Protein AF-A0A7S0ZQE6-F1 (afdb_monomer_lite)

Sequence (239 aa):
TGSILEKMPDQFSNTYADELFSSPALCRRLLQFQRQVEKGTEVAVGSSVQFHGLKNTQELNGLRGTPLCFEASSGRWVVAVDGETREVRVKPENVSVVVEPVKGRWECADPANALRVIGRARKPDPGEEGCGTVVEVAWRSSKTPENWITNFKPSLVCNQIGRKEGKVHEGFQTAYSSMRTLVHRNLQESLDDMGHCEPVRAVVIGYSLGGALATLCSHDLAETYRYDTRCVTWGGPRV

Structure (mmCIF, N/CA/C/O backbone):
data_AF-A0A7S0ZQE6-F1
#
_entry.id   AF-A0A7S0ZQE6-F1
#
loop_
_atom_site.group_PDB
_atom_site.id
_atom_site.type_symbol
_atom_site.label_atom_id
_atom_site.label_alt_id
_atom_site.label_comp_id
_atom_site.label_asym_id
_atom_site.label_entity_id
_atom_site.label_seq_id
_atom_site.pdbx_PDB_ins_code
_atom_site.Cartn_x
_atom_site.Cartn_y
_atom_site.Cartn_z
_atom_site.occupancy
_atom_site.B_iso_or_equiv
_atom_site.auth_seq_id
_atom_site.auth_comp_id
_atom_site.auth_asym_id
_atom_site.auth_atom_id
_atom_site.pdbx_PDB_model_num
ATOM 1 N N . THR A 1 1 ? -12.927 16.654 -8.673 1.00 33.06 1 THR A N 1
ATOM 2 C CA . THR A 1 1 ? -12.405 15.650 -9.624 1.00 33.06 1 THR A CA 1
ATOM 3 C C . THR A 1 1 ? -11.915 14.468 -8.818 1.00 33.06 1 THR A C 1
ATOM 5 O O . THR A 1 1 ? -10.803 14.486 -8.320 1.00 33.06 1 THR A O 1
ATOM 8 N N . GLY A 1 2 ? -12.809 13.511 -8.567 1.00 37.34 2 GLY A N 1
ATOM 9 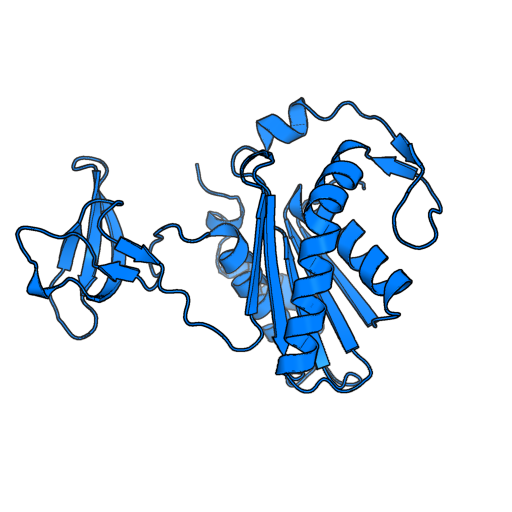C CA . GLY A 1 2 ? -12.507 12.350 -7.732 1.00 37.34 2 GLY A CA 1
ATOM 10 C C . GLY A 1 2 ? -11.679 11.289 -8.449 1.00 37.34 2 GLY A C 1
ATOM 11 O O . GLY A 1 2 ? -11.762 11.183 -9.678 1.00 37.34 2 GLY A O 1
ATOM 12 N N . SER A 1 3 ? -10.907 10.517 -7.680 1.00 42.66 3 SER A N 1
ATOM 13 C CA . SER A 1 3 ? -10.187 9.319 -8.143 1.00 42.66 3 SER A CA 1
ATOM 14 C C . SER A 1 3 ? -11.157 8.379 -8.870 1.00 42.66 3 SER A C 1
ATOM 16 O O . SER A 1 3 ? -12.341 8.339 -8.530 1.00 42.66 3 SER A O 1
ATOM 18 N N . ILE A 1 4 ? -10.707 7.601 -9.866 1.00 42.03 4 ILE A N 1
ATOM 19 C CA . ILE A 1 4 ? -11.602 6.642 -10.546 1.00 42.03 4 ILE A CA 1
ATOM 20 C C . ILE A 1 4 ? -12.266 5.704 -9.525 1.00 42.03 4 ILE A C 1
ATOM 22 O O . ILE A 1 4 ? -13.401 5.294 -9.724 1.00 42.03 4 ILE A O 1
ATOM 26 N N . LEU A 1 5 ? -11.579 5.425 -8.410 1.00 40.75 5 LEU A N 1
ATOM 27 C CA . LEU A 1 5 ? -12.048 4.593 -7.305 1.00 40.75 5 LEU A CA 1
ATOM 28 C C . LEU A 1 5 ? -13.211 5.226 -6.522 1.00 40.75 5 LEU A C 1
ATOM 30 O O . LEU A 1 5 ? -14.015 4.494 -5.952 1.00 40.75 5 LEU A O 1
ATOM 34 N N . GLU A 1 6 ? -13.333 6.559 -6.517 1.00 42.72 6 GLU A N 1
ATOM 35 C CA . GLU A 1 6 ? -14.501 7.278 -5.975 1.00 42.72 6 GLU A CA 1
ATOM 36 C C . GLU A 1 6 ? -15.695 7.250 -6.937 1.00 42.72 6 GLU A C 1
ATOM 38 O O . GLU A 1 6 ? -16.835 7.415 -6.514 1.00 42.72 6 GLU A O 1
ATOM 43 N N . LYS A 1 7 ? -15.435 7.042 -8.233 1.00 39.78 7 LYS A N 1
ATOM 44 C CA . LYS A 1 7 ? -16.453 6.922 -9.286 1.00 39.78 7 LYS A CA 1
ATOM 45 C C . LYS A 1 7 ? -16.798 5.472 -9.629 1.00 39.78 7 LYS A C 1
ATOM 47 O O . LYS A 1 7 ? -17.724 5.247 -10.405 1.00 39.78 7 LYS A O 1
ATOM 52 N N . MET A 1 8 ? -16.058 4.498 -9.097 1.00 43.75 8 MET A N 1
ATOM 53 C CA . MET A 1 8 ? -16.327 3.079 -9.303 1.00 43.75 8 MET A CA 1
ATOM 54 C C . MET A 1 8 ? -17.596 2.701 -8.528 1.00 43.75 8 MET A C 1
ATOM 56 O O . MET A 1 8 ? -17.591 2.795 -7.298 1.00 43.75 8 MET A O 1
ATOM 60 N N . PRO A 1 9 ? -18.679 2.284 -9.210 1.00 37.25 9 PRO A N 1
ATOM 61 C CA . PRO A 1 9 ? -19.908 1.894 -8.536 1.00 37.25 9 PRO A CA 1
ATOM 62 C C . PRO A 1 9 ? -19.642 0.693 -7.622 1.00 37.25 9 PRO A C 1
ATOM 64 O O . PRO A 1 9 ? -18.892 -0.212 -7.989 1.00 37.25 9 PRO A O 1
ATOM 67 N N . ASP A 1 10 ? -20.304 0.632 -6.463 1.00 43.59 10 ASP A N 1
ATOM 68 C CA . ASP A 1 10 ? -20.214 -0.515 -5.537 1.00 43.59 10 ASP A CA 1
ATOM 69 C C . ASP A 1 10 ? -20.612 -1.858 -6.207 1.00 43.59 10 ASP A C 1
ATOM 71 O O . ASP A 1 10 ? -20.284 -2.945 -5.724 1.00 43.59 10 ASP A O 1
ATOM 75 N N . GLN A 1 11 ? -21.248 -1.781 -7.382 1.00 37.00 11 GLN A N 1
ATOM 76 C CA . GLN A 1 11 ? -21.594 -2.891 -8.272 1.00 37.00 11 GLN A CA 1
ATOM 77 C C . GLN A 1 11 ? -20.396 -3.570 -8.968 1.00 37.00 11 GLN A C 1
ATOM 79 O O . GLN A 1 11 ? -20.562 -4.680 -9.466 1.00 37.00 11 GLN A O 1
ATOM 84 N N . PHE A 1 12 ? -19.181 -2.996 -8.950 1.00 42.38 12 PHE A N 1
ATOM 85 C CA . PHE A 1 12 ? -17.958 -3.685 -9.420 1.00 42.38 12 PHE A CA 1
ATOM 86 C C . PHE A 1 12 ? -17.612 -4.939 -8.586 1.00 42.38 12 PHE A C 1
ATOM 88 O O . PHE A 1 12 ? -16.743 -5.719 -8.969 1.00 42.38 12 PHE A O 1
ATOM 95 N N . SER A 1 13 ? -18.275 -5.129 -7.439 1.00 47.66 13 SER A N 1
ATOM 96 C CA . SER A 1 13 ? -17.927 -6.133 -6.431 1.00 47.66 13 SER A CA 1
ATOM 97 C C . SER A 1 13 ? -18.474 -7.543 -6.655 1.00 47.66 13 SER A C 1
ATOM 99 O O . SER A 1 13 ? -18.024 -8.438 -5.946 1.00 47.66 13 SER A O 1
ATOM 101 N N . ASN A 1 14 ? -19.407 -7.769 -7.589 1.00 37.84 14 ASN A N 1
ATOM 102 C CA . ASN A 1 14 ? -20.032 -9.092 -7.729 1.00 37.84 14 ASN A CA 1
ATOM 103 C C . ASN A 1 14 ? -19.566 -9.853 -8.978 1.00 37.84 14 ASN A C 1
ATOM 105 O O . ASN A 1 14 ? -19.111 -10.975 -8.841 1.00 37.84 14 ASN A O 1
ATOM 109 N N . THR A 1 15 ? -19.588 -9.263 -10.176 1.00 39.84 15 THR A N 1
ATOM 110 C CA . THR A 1 15 ? -19.379 -10.046 -11.414 1.00 39.84 15 THR A CA 1
ATOM 111 C C . THR A 1 15 ? -17.912 -10.375 -11.725 1.00 39.84 15 THR A C 1
ATOM 113 O O . THR A 1 15 ? -17.627 -11.446 -12.238 1.00 39.84 15 THR A O 1
ATOM 116 N N . TYR A 1 16 ? -16.968 -9.481 -11.404 1.00 38.81 16 TYR A N 1
ATOM 117 C CA . TYR A 1 16 ? -15.524 -9.695 -11.643 1.00 38.81 16 TYR A CA 1
ATOM 118 C C . TYR A 1 16 ? -14.776 -10.230 -10.417 1.00 38.81 16 TYR A C 1
ATOM 120 O O . TYR A 1 16 ? -13.627 -10.663 -10.516 1.00 38.81 16 TYR A O 1
ATOM 128 N N . ALA A 1 17 ? -15.416 -10.181 -9.248 1.00 39.91 17 ALA A N 1
ATOM 129 C CA . ALA A 1 17 ? -14.861 -10.729 -8.022 1.00 39.91 17 ALA A CA 1
ATOM 130 C C . ALA A 1 17 ? -14.798 -12.261 -8.053 1.00 39.91 17 ALA A C 1
ATOM 132 O O . ALA A 1 17 ? -13.939 -12.806 -7.373 1.00 39.91 17 ALA A O 1
ATOM 133 N N . ASP A 1 18 ? -15.646 -12.902 -8.865 1.00 36.91 18 ASP A N 1
ATOM 134 C CA . ASP A 1 18 ? -15.652 -14.348 -9.110 1.00 36.91 18 ASP A CA 1
ATOM 135 C C . ASP A 1 18 ? -14.515 -14.802 -10.054 1.00 36.91 18 ASP A C 1
ATOM 137 O O . ASP A 1 18 ? -14.014 -15.915 -9.913 1.00 36.91 18 ASP A O 1
ATOM 141 N N . GLU A 1 19 ? -14.069 -13.953 -10.995 1.00 40.16 19 GLU A N 1
ATOM 142 C CA . GLU A 1 19 ? -13.016 -14.298 -11.974 1.00 40.16 19 GLU A CA 1
ATOM 143 C C . GLU A 1 19 ? -11.591 -13.947 -11.509 1.00 40.16 19 GLU A C 1
ATOM 145 O O . GLU A 1 19 ? -10.651 -14.688 -11.788 1.00 40.16 19 GLU A O 1
ATOM 150 N N . LEU A 1 20 ? -11.401 -12.819 -10.811 1.00 42.38 20 LEU A N 1
ATOM 151 C CA . LEU A 1 20 ? -10.065 -12.329 -10.417 1.00 42.38 20 LEU A CA 1
ATOM 152 C C . LEU A 1 20 ? -9.583 -12.874 -9.069 1.00 42.38 20 LEU A C 1
ATOM 154 O O . LEU A 1 20 ? -8.383 -12.889 -8.793 1.00 42.38 20 LEU A O 1
ATOM 158 N N . PHE A 1 21 ? -10.511 -13.307 -8.221 1.00 46.91 21 PHE A N 1
ATOM 159 C CA . PHE A 1 21 ? -10.222 -13.844 -6.904 1.00 46.91 21 PHE A CA 1
ATOM 160 C C . PHE A 1 21 ? -11.088 -15.073 -6.686 1.00 46.91 21 PHE A C 1
ATOM 162 O O . PHE A 1 21 ? -12.296 -15.014 -6.840 1.00 46.91 21 PHE A O 1
ATOM 169 N N . SER A 1 22 ? -10.521 -16.169 -6.194 1.00 53.12 22 SER A N 1
ATOM 170 C CA . SER A 1 22 ? -11.309 -17.340 -5.774 1.00 53.12 22 SER A CA 1
ATOM 171 C C . SER A 1 22 ? -12.286 -17.042 -4.612 1.00 53.12 22 SER A C 1
ATOM 173 O O . SER A 1 22 ? -12.922 -17.953 -4.094 1.00 53.12 22 SER A O 1
ATOM 175 N N . SER A 1 23 ? -12.369 -15.785 -4.151 1.00 60.72 23 SER A N 1
ATOM 176 C CA . SER A 1 23 ? -13.195 -15.322 -3.039 1.00 60.72 23 SER A CA 1
ATOM 177 C C . SER A 1 23 ? -13.663 -13.870 -3.247 1.00 60.72 23 SER A C 1
ATOM 179 O O . SER A 1 23 ? -12.866 -12.929 -3.125 1.00 60.72 23 SER A O 1
ATOM 181 N N . PRO A 1 24 ? -14.973 -13.638 -3.439 1.00 62.69 24 PRO A N 1
ATOM 182 C CA . PRO A 1 24 ? -15.554 -12.294 -3.483 1.00 62.69 24 PRO A CA 1
ATOM 183 C C . PRO A 1 24 ? -15.333 -11.473 -2.206 1.00 62.69 24 PRO A C 1
ATOM 185 O O . PRO A 1 24 ? -15.282 -10.240 -2.236 1.00 62.69 24 PRO A O 1
ATOM 188 N N . ALA A 1 25 ? -15.166 -12.145 -1.063 1.00 63.56 25 ALA A N 1
ATOM 189 C CA . ALA A 1 25 ? -14.837 -11.496 0.202 1.00 63.56 25 ALA A CA 1
ATOM 190 C C . ALA A 1 25 ? -13.421 -10.894 0.190 1.00 63.56 25 ALA A C 1
ATOM 192 O O . ALA A 1 25 ? -13.226 -9.794 0.712 1.00 63.56 25 ALA A O 1
ATOM 193 N N . LEU A 1 26 ? -12.458 -11.573 -0.442 1.00 67.06 26 LEU A N 1
ATOM 194 C CA . LEU A 1 26 ? -11.097 -11.065 -0.612 1.00 67.06 26 LEU A CA 1
ATOM 195 C C . LEU A 1 26 ? -11.089 -9.824 -1.513 1.00 67.06 26 LEU A C 1
ATOM 197 O O . LEU A 1 26 ? -10.532 -8.799 -1.129 1.00 67.06 26 LEU A O 1
ATOM 201 N N . CYS A 1 27 ? -11.785 -9.873 -2.652 1.00 66.44 27 CYS A N 1
ATOM 202 C CA . CYS A 1 27 ? -11.895 -8.733 -3.566 1.00 66.44 27 CYS A CA 1
ATOM 203 C C . CYS A 1 27 ? -12.448 -7.482 -2.861 1.00 66.44 27 CYS A C 1
ATOM 205 O O . CYS A 1 27 ? -11.825 -6.417 -2.878 1.00 66.44 27 CYS A O 1
ATOM 207 N N . ARG A 1 28 ? -13.581 -7.616 -2.152 1.00 66.56 28 ARG A N 1
ATOM 208 C CA . ARG A 1 28 ? -14.183 -6.509 -1.387 1.00 66.56 28 ARG A CA 1
ATOM 209 C C . ARG A 1 28 ? -13.227 -5.934 -0.345 1.00 66.56 28 ARG A C 1
ATOM 211 O O . ARG A 1 28 ? -13.142 -4.715 -0.206 1.00 66.56 28 ARG A O 1
ATOM 218 N N . ARG A 1 29 ? -12.486 -6.790 0.359 1.00 75.62 29 ARG A N 1
ATOM 219 C CA . ARG A 1 29 ? -11.505 -6.371 1.366 1.00 75.62 29 ARG A CA 1
ATOM 220 C C . ARG A 1 29 ? -10.350 -5.594 0.749 1.00 75.62 29 ARG A C 1
ATOM 222 O O . ARG A 1 29 ? -9.995 -4.539 1.265 1.00 75.62 29 ARG A O 1
ATOM 229 N N . LEU A 1 30 ? -9.796 -6.073 -0.362 1.00 71.38 30 LEU A N 1
ATOM 230 C CA . LEU A 1 30 ? -8.702 -5.392 -1.054 1.00 71.38 30 LEU A CA 1
ATOM 231 C C . LEU A 1 30 ? -9.150 -4.044 -1.615 1.00 71.38 30 LEU A C 1
ATOM 233 O O . LEU A 1 30 ? -8.432 -3.061 -1.472 1.00 71.38 30 LEU A O 1
ATOM 237 N N . LEU A 1 31 ? -10.369 -3.953 -2.152 1.00 70.88 31 LEU A N 1
ATOM 238 C CA . LEU A 1 31 ? -10.946 -2.673 -2.567 1.00 70.88 31 LEU A CA 1
ATOM 239 C C . LEU A 1 31 ? -11.129 -1.716 -1.381 1.00 70.88 31 LEU A C 1
ATOM 241 O O . LEU A 1 31 ? -10.806 -0.534 -1.493 1.00 70.88 31 LEU A O 1
ATOM 245 N N . GLN A 1 32 ? -11.599 -2.203 -0.228 1.00 69.44 32 GLN A N 1
ATOM 246 C CA . GLN A 1 32 ? -11.684 -1.394 0.992 1.00 69.44 32 GLN A CA 1
ATOM 247 C C . GLN A 1 32 ? -10.300 -0.927 1.462 1.00 69.44 32 GLN A C 1
ATOM 249 O O . GLN A 1 32 ? -10.137 0.245 1.798 1.00 69.44 32 GLN A O 1
ATOM 254 N N . PHE A 1 33 ? -9.295 -1.804 1.438 1.00 71.69 33 PHE A N 1
ATOM 255 C CA . PHE A 1 33 ? -7.920 -1.476 1.812 1.00 71.69 33 PHE A CA 1
ATOM 256 C C . PHE A 1 33 ? -7.292 -0.461 0.840 1.00 71.69 33 PHE A C 1
ATOM 258 O O . PHE A 1 33 ? -6.715 0.536 1.271 1.00 71.69 33 PHE A O 1
ATOM 265 N N . GLN A 1 34 ? -7.524 -0.610 -0.466 1.00 69.75 34 GLN A N 1
ATOM 266 C CA . GLN A 1 34 ? -7.115 0.367 -1.478 1.00 69.75 34 GLN A CA 1
ATOM 267 C C . GLN A 1 34 ? -7.817 1.722 -1.275 1.00 69.75 34 GLN A C 1
ATOM 269 O O . GLN A 1 34 ? -7.193 2.778 -1.363 1.00 69.75 34 GLN A O 1
ATOM 274 N N . ARG A 1 35 ? -9.110 1.741 -0.928 1.00 70.31 35 ARG A N 1
ATOM 275 C CA . ARG A 1 35 ? -9.810 2.999 -0.604 1.00 70.31 35 ARG A CA 1
ATOM 276 C C . ARG A 1 35 ? -9.186 3.700 0.611 1.00 70.31 35 ARG A C 1
ATOM 278 O O . ARG A 1 35 ? -9.130 4.929 0.633 1.00 70.31 35 ARG A O 1
ATOM 285 N N . GLN A 1 36 ? -8.668 2.952 1.589 1.00 69.31 36 GLN A N 1
ATOM 286 C CA . GLN A 1 36 ? -7.952 3.534 2.730 1.00 69.31 36 GLN A CA 1
ATOM 287 C C . GLN A 1 36 ? -6.622 4.184 2.323 1.00 69.31 36 GLN A C 1
ATOM 289 O O . GLN A 1 36 ? -6.248 5.188 2.933 1.00 69.31 36 GLN A O 1
ATOM 294 N N . VAL A 1 37 ? -5.918 3.676 1.297 1.00 71.25 37 VAL A N 1
ATOM 295 C CA . VAL A 1 37 ? -4.694 4.327 0.788 1.00 71.25 37 VAL A CA 1
ATOM 296 C C . VAL A 1 37 ? -5.001 5.598 -0.022 1.00 71.25 37 VAL A C 1
ATOM 298 O O . VAL A 1 37 ? -4.232 6.560 0.014 1.00 71.25 37 VAL A O 1
ATOM 301 N N . GLU A 1 38 ? -6.153 5.667 -0.689 1.00 65.19 38 GLU A N 1
ATOM 302 C CA . GLU A 1 38 ? -6.589 6.849 -1.453 1.00 65.19 38 GLU A CA 1
ATOM 303 C C . GLU A 1 38 ? -7.068 8.000 -0.562 1.00 65.19 38 GLU A C 1
ATOM 305 O O . GLU A 1 38 ? -6.741 9.156 -0.840 1.00 65.19 38 GLU A O 1
ATOM 310 N N . LYS A 1 39 ? -7.799 7.691 0.519 1.00 61.81 39 LYS A N 1
ATOM 311 C CA . LYS A 1 39 ? -8.429 8.697 1.392 1.00 61.81 39 LYS A CA 1
ATOM 312 C C . LYS A 1 39 ? -7.466 9.463 2.308 1.00 61.81 39 LYS A C 1
ATOM 314 O O . LYS A 1 39 ? -7.858 10.482 2.856 1.00 61.81 39 LYS A O 1
ATOM 319 N N . GLY A 1 40 ? -6.200 9.065 2.448 1.00 56.66 40 GLY A N 1
ATOM 320 C CA . GLY A 1 40 ? -5.262 9.837 3.280 1.00 56.66 40 GLY A CA 1
ATOM 321 C C . GLY A 1 40 ? -5.686 9.933 4.753 1.00 56.66 40 GLY A C 1
ATOM 322 O O . GLY A 1 40 ? -6.547 9.192 5.223 1.00 56.66 40 GLY A O 1
ATOM 323 N N . THR A 1 41 ? -5.107 10.903 5.456 1.00 55.97 41 THR A N 1
ATOM 324 C CA . THR A 1 41 ? -5.679 11.557 6.646 1.00 55.97 41 THR A CA 1
ATOM 325 C C . THR A 1 41 ? -6.733 12.612 6.266 1.00 55.97 41 THR A C 1
ATOM 327 O O . THR A 1 41 ? -7.070 13.477 7.074 1.00 55.97 41 THR A O 1
ATOM 330 N N . GLU A 1 42 ? -7.239 12.588 5.028 1.00 67.00 42 GLU A N 1
ATOM 331 C CA . GLU A 1 42 ? -8.170 13.592 4.529 1.00 67.00 42 GLU A CA 1
ATOM 332 C C . GLU A 1 42 ? -9.608 13.206 4.842 1.00 67.00 42 GLU A C 1
ATOM 334 O O . GLU A 1 42 ? -10.049 12.071 4.653 1.00 67.00 42 GLU A O 1
ATOM 339 N N . VAL A 1 43 ? -10.352 14.197 5.312 1.00 73.56 43 VAL A N 1
ATOM 340 C CA . VAL A 1 43 ? -11.761 14.057 5.652 1.00 73.56 43 VAL A CA 1
ATOM 341 C C . VAL A 1 43 ? -12.549 13.683 4.399 1.00 73.56 43 VAL A C 1
ATOM 343 O O . VAL A 1 43 ? -12.488 14.382 3.387 1.00 73.56 43 VAL A O 1
ATOM 346 N N . ALA A 1 44 ? -13.303 12.589 4.475 1.00 72.94 44 ALA A N 1
ATOM 347 C CA . ALA A 1 44 ? -14.181 12.130 3.408 1.00 72.94 44 ALA A CA 1
ATOM 348 C C . ALA A 1 44 ? -15.549 11.759 3.981 1.00 72.94 44 ALA A C 1
ATOM 350 O O . ALA A 1 44 ? -15.674 11.406 5.152 1.00 72.94 44 ALA A O 1
ATOM 351 N N . VAL A 1 45 ? -16.584 11.772 3.140 1.00 74.75 45 VAL A N 1
ATOM 352 C CA . VAL A 1 45 ? -17.912 11.315 3.566 1.00 74.75 45 VAL A CA 1
ATOM 353 C C . VAL A 1 45 ? -17.822 9.878 4.095 1.00 74.75 45 VAL A C 1
ATOM 355 O O . VAL A 1 45 ? -17.208 9.005 3.464 1.00 74.75 45 VAL A O 1
ATOM 358 N N . GLY A 1 46 ? -18.380 9.663 5.286 1.00 71.69 46 GLY A N 1
ATOM 359 C CA . GLY A 1 46 ? -18.381 8.382 5.990 1.00 71.69 46 GLY A CA 1
ATOM 360 C C . GLY A 1 46 ? -17.071 7.993 6.694 1.00 71.69 46 GLY A C 1
ATOM 361 O O . GLY A 1 46 ? -17.014 6.904 7.256 1.00 71.69 46 GLY A O 1
ATOM 362 N N . SER A 1 47 ? -16.004 8.807 6.663 1.00 76.62 47 SER A N 1
ATOM 363 C CA . SER A 1 47 ? -14.804 8.531 7.481 1.00 76.62 47 SER A CA 1
ATOM 364 C C . SER A 1 47 ? -15.070 8.818 8.962 1.00 76.62 47 SER A C 1
ATOM 366 O O . SER A 1 47 ? -15.839 9.719 9.258 1.00 76.62 47 SER A O 1
ATOM 368 N N . SER A 1 48 ? -14.389 8.156 9.899 1.00 84.56 48 SER A N 1
ATOM 369 C CA . SER A 1 48 ? -14.397 8.633 11.290 1.00 84.56 48 SER A CA 1
ATOM 370 C C . SER A 1 48 ? -13.454 9.828 11.421 1.00 84.56 48 SER A C 1
ATOM 372 O O . SER A 1 48 ? -12.319 9.775 10.942 1.00 84.56 48 SER A O 1
ATOM 374 N N . VAL A 1 49 ? -13.914 10.911 12.040 1.00 90.25 49 VAL A N 1
ATOM 375 C CA . VAL A 1 49 ? -13.100 12.093 12.347 1.00 90.25 49 VAL A CA 1
ATOM 376 C C . VAL A 1 49 ? -13.171 12.435 13.826 1.00 90.25 49 VAL A C 1
ATOM 378 O O . VAL A 1 49 ? -14.126 12.075 14.503 1.00 90.25 49 VAL A O 1
ATOM 381 N N . GLN A 1 50 ? -12.170 13.152 14.322 1.00 93.12 50 GLN A N 1
ATOM 382 C CA . GLN A 1 50 ? -12.152 13.753 15.646 1.00 93.12 50 GLN A CA 1
ATOM 383 C C . GLN A 1 50 ? -12.126 15.267 15.493 1.00 93.12 50 GLN A C 1
ATOM 385 O O . GLN A 1 50 ? -11.378 15.809 14.676 1.00 93.12 50 GLN A O 1
ATOM 390 N N . PHE A 1 51 ? -12.953 15.949 16.275 1.00 94.88 51 PHE A N 1
ATOM 391 C CA . PHE A 1 51 ? -12.989 17.405 16.296 1.00 94.88 51 PHE A CA 1
ATOM 392 C C . PHE A 1 51 ? -11.808 17.968 17.088 1.00 94.88 51 PHE A C 1
ATOM 394 O O . PHE A 1 51 ? -11.435 17.435 18.136 1.00 94.88 51 PHE A O 1
ATOM 401 N N . HIS A 1 52 ? -11.244 19.081 16.624 1.00 93.19 52 HIS A N 1
ATOM 402 C CA . HIS A 1 52 ? -10.190 19.810 17.328 1.00 93.19 52 HIS A CA 1
ATOM 403 C C . HIS A 1 52 ? -10.173 21.301 16.956 1.00 93.19 52 HIS A C 1
ATOM 405 O O . HIS A 1 52 ? -10.714 21.731 15.937 1.00 93.19 52 HIS A O 1
ATOM 411 N N . GLY A 1 53 ? -9.574 22.129 17.816 1.00 93.62 53 GLY A N 1
ATOM 412 C CA . GLY A 1 53 ? -9.393 23.564 17.563 1.00 93.62 53 GLY A CA 1
ATOM 413 C C . GLY A 1 53 ? -10.682 24.395 17.434 1.00 93.62 53 GLY A C 1
ATOM 414 O O . GLY A 1 53 ? -10.611 25.559 17.028 1.00 93.62 53 GLY A O 1
ATOM 415 N N . LEU A 1 54 ? -11.859 23.842 17.753 1.00 94.06 54 LEU A N 1
ATOM 416 C CA . LEU A 1 54 ? -13.124 24.578 17.744 1.00 94.06 54 LEU A CA 1
ATOM 417 C C . LEU A 1 54 ? -13.131 25.585 18.894 1.00 94.06 54 LEU A C 1
ATOM 419 O O . LEU A 1 54 ? -12.863 25.213 20.032 1.00 94.06 54 LEU A O 1
ATOM 423 N N . LYS A 1 55 ? -13.444 26.854 18.601 1.00 91.50 55 LYS A N 1
ATOM 424 C CA . LYS A 1 55 ? -13.458 27.942 19.599 1.00 91.50 55 LYS A CA 1
ATOM 425 C C . LYS A 1 55 ? -14.837 28.217 20.199 1.00 91.50 55 LYS A C 1
ATOM 427 O O . LYS A 1 55 ? -14.910 28.553 21.376 1.00 91.50 55 LYS A O 1
ATOM 432 N N . ASN A 1 56 ? -15.898 28.079 19.400 1.00 90.12 56 ASN A N 1
ATOM 433 C CA . ASN A 1 56 ? -17.275 28.387 19.814 1.00 90.12 56 ASN A CA 1
ATOM 434 C C . ASN A 1 56 ? -18.008 27.180 20.415 1.00 90.12 56 ASN A C 1
ATOM 436 O O . ASN A 1 56 ? -18.938 27.365 21.185 1.00 90.12 56 ASN A O 1
ATOM 440 N N . THR A 1 57 ? -17.592 25.968 20.054 1.00 90.44 57 THR A N 1
ATOM 441 C CA . THR A 1 57 ? -18.164 24.693 20.516 1.00 90.44 57 THR A CA 1
ATOM 442 C C . THR A 1 57 ? -17.024 23.815 21.026 1.00 90.44 57 THR A C 1
ATOM 444 O O . THR A 1 57 ? -16.637 22.831 20.392 1.00 90.44 57 THR A O 1
ATOM 447 N N . GLN A 1 58 ? -16.371 24.268 22.098 1.00 93.88 58 GLN A N 1
ATOM 448 C CA . GLN A 1 58 ? -15.156 23.638 22.629 1.00 93.88 58 GLN A CA 1
ATOM 449 C C . GLN A 1 58 ? -15.424 22.254 23.220 1.00 93.88 58 GLN A C 1
ATOM 451 O O . GLN A 1 58 ? -14.526 21.419 23.221 1.00 93.88 58 GLN A O 1
ATOM 456 N N . GLU A 1 59 ? -16.655 22.003 23.662 1.00 94.19 59 GLU A N 1
ATOM 457 C CA . GLU A 1 59 ? -17.125 20.726 24.197 1.00 94.19 59 GLU A CA 1
ATOM 458 C C . GLU A 1 59 ? -17.053 19.581 23.182 1.00 94.19 59 GLU A C 1
ATOM 460 O O . GLU A 1 59 ? -17.055 18.416 23.565 1.00 94.19 59 GLU A O 1
ATOM 465 N N . LEU A 1 60 ? -16.969 19.910 21.890 1.00 94.19 60 LEU A N 1
ATOM 466 C CA . LEU A 1 60 ? -16.803 18.930 20.825 1.00 94.19 60 LEU A CA 1
ATOM 467 C C . LEU A 1 60 ? -15.350 18.498 20.640 1.00 94.19 60 LEU A C 1
ATOM 469 O O . LEU A 1 60 ? -15.117 17.419 20.107 1.00 94.19 60 LEU A O 1
ATOM 473 N N . ASN A 1 61 ? -14.367 19.307 21.051 1.00 94.44 61 ASN A N 1
ATOM 474 C CA . ASN A 1 61 ? -12.959 18.975 20.845 1.00 94.44 61 ASN A CA 1
ATOM 475 C C . ASN A 1 61 ? -12.612 17.656 21.559 1.00 94.44 61 ASN A C 1
ATOM 477 O O . ASN A 1 61 ? -12.846 17.505 22.754 1.00 94.44 61 ASN A O 1
ATOM 481 N N . GLY A 1 62 ? -12.038 16.708 20.818 1.00 89.44 62 GLY A N 1
ATOM 482 C CA . GLY A 1 62 ? -11.743 15.353 21.288 1.00 89.44 62 GLY A CA 1
ATOM 483 C C . GLY A 1 62 ? -12.856 14.330 21.029 1.00 89.44 62 GLY A C 1
ATOM 484 O O . GLY A 1 62 ? -12.565 13.132 21.014 1.00 89.44 62 GLY A O 1
ATOM 485 N N . LEU A 1 63 ? -14.093 14.761 20.755 1.00 93.62 63 LEU A N 1
ATOM 486 C CA . LEU A 1 63 ? -15.186 13.867 20.363 1.00 93.62 63 LEU A CA 1
ATOM 487 C C . LEU A 1 63 ? -15.058 13.427 18.903 1.00 93.62 63 LEU A C 1
ATOM 489 O O . LEU A 1 63 ? -14.333 14.036 18.110 1.00 93.62 63 LEU A O 1
ATOM 493 N N . ARG A 1 64 ? -15.781 12.359 18.554 1.00 93.31 64 ARG A N 1
ATOM 494 C CA . ARG A 1 64 ? -15.803 11.787 17.206 1.00 93.31 64 ARG A CA 1
ATOM 495 C C . ARG A 1 64 ? -17.045 12.181 16.425 1.00 93.31 64 ARG A C 1
ATOM 497 O O . ARG A 1 64 ? -18.074 12.545 16.993 1.00 93.31 64 ARG A O 1
ATOM 504 N N . GLY A 1 65 ? -16.930 12.096 15.110 1.00 93.19 65 GLY A N 1
ATOM 505 C CA . GLY A 1 65 ? -18.046 12.283 14.208 1.00 93.19 65 GLY A CA 1
ATOM 506 C C . GLY A 1 65 ? -17.830 11.630 12.855 1.00 93.19 65 GLY A C 1
ATOM 507 O O .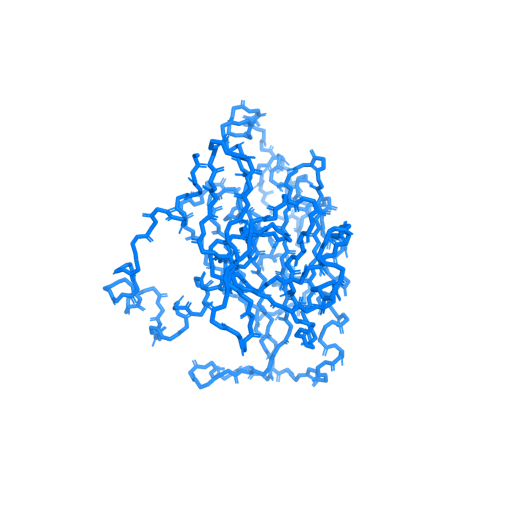 GLY A 1 65 ? -16.737 11.168 12.513 1.00 93.19 65 GLY A O 1
ATOM 508 N N . THR A 1 66 ? -18.892 11.660 12.062 1.00 91.12 66 THR A N 1
ATOM 509 C CA . THR A 1 66 ? -18.936 11.130 10.704 1.00 91.12 66 THR A CA 1
ATOM 510 C C . THR A 1 66 ? -19.281 12.262 9.726 1.00 91.12 66 THR A C 1
ATOM 512 O O . THR A 1 66 ? -20.380 12.817 9.792 1.00 91.12 66 THR A O 1
ATOM 515 N N . PRO A 1 67 ? -18.375 12.655 8.810 1.00 89.88 67 PRO A N 1
ATOM 516 C CA . PRO A 1 67 ? -18.659 13.652 7.789 1.00 89.88 67 PRO A CA 1
ATOM 517 C C . PRO A 1 67 ? -19.756 13.155 6.849 1.00 89.88 67 PRO A C 1
ATOM 519 O O . PRO A 1 67 ? -19.672 12.046 6.318 1.00 89.88 67 PRO A O 1
ATOM 522 N N . LEU A 1 68 ? -20.759 13.997 6.618 1.00 82.12 68 LEU A N 1
ATOM 523 C CA . LEU A 1 68 ? -21.899 13.713 5.748 1.00 82.12 68 LEU A CA 1
ATOM 524 C C . LEU A 1 68 ? -21.708 14.329 4.360 1.00 82.12 68 LEU A C 1
ATOM 526 O O . LEU A 1 68 ? -21.919 13.666 3.348 1.00 82.12 68 LEU A O 1
ATOM 530 N N . CYS A 1 69 ? -21.283 15.593 4.297 1.00 80.00 69 CYS A N 1
ATOM 531 C CA . CYS A 1 69 ? -21.004 16.292 3.043 1.00 80.00 69 CYS A CA 1
ATOM 532 C C . CYS A 1 69 ? -20.115 17.528 3.259 1.00 80.00 69 CYS A C 1
ATOM 534 O O . CYS A 1 69 ? -19.978 18.030 4.378 1.00 80.00 69 CYS A O 1
ATOM 536 N N . PHE A 1 70 ? -19.521 18.028 2.172 1.00 85.00 70 PHE A N 1
ATOM 537 C CA . PHE A 1 70 ? -18.806 19.304 2.157 1.00 85.00 70 PHE A CA 1
ATOM 538 C C . PHE A 1 70 ? -19.676 20.384 1.508 1.00 85.00 70 PHE A C 1
ATOM 540 O O . PHE A 1 70 ? -20.061 20.277 0.343 1.00 85.00 70 PHE A O 1
ATOM 547 N N . GLU A 1 71 ? -19.978 21.434 2.261 1.00 84.81 71 GLU A N 1
ATOM 548 C CA . GLU A 1 71 ? -20.799 22.557 1.824 1.00 84.81 71 GLU A CA 1
ATOM 549 C C . GLU A 1 71 ? -19.895 23.613 1.168 1.00 84.81 71 GLU A C 1
ATOM 551 O O . GLU A 1 71 ? -19.277 24.445 1.834 1.00 84.81 71 GLU A O 1
ATOM 556 N N . ALA A 1 72 ? -19.789 23.568 -0.164 1.00 78.38 72 ALA A N 1
ATOM 557 C CA . ALA A 1 72 ? -18.859 24.413 -0.921 1.00 78.38 72 ALA A CA 1
ATOM 558 C C . ALA A 1 72 ? -19.123 25.924 -0.766 1.00 78.38 72 ALA A C 1
ATOM 560 O O . ALA A 1 72 ? -18.186 26.714 -0.845 1.00 78.38 72 ALA A O 1
ATOM 561 N N . SER A 1 73 ? -20.373 26.327 -0.517 1.00 79.69 73 SER A N 1
ATOM 562 C CA . SER A 1 73 ? -20.753 27.732 -0.317 1.00 79.69 73 SER A CA 1
ATOM 563 C C . SER A 1 73 ? -20.172 28.334 0.963 1.00 79.69 73 SER A C 1
ATOM 565 O O . SER A 1 73 ? -19.850 29.519 0.985 1.00 79.69 73 SER A O 1
ATOM 567 N N . SER A 1 74 ? -20.019 27.533 2.021 1.00 86.25 74 SER A N 1
ATOM 568 C CA . SER A 1 74 ? -19.453 27.972 3.301 1.00 86.25 74 SER A CA 1
ATOM 569 C C . SER A 1 74 ? -18.012 27.501 3.520 1.00 86.25 74 SER A C 1
ATOM 571 O O . SER A 1 74 ? -17.345 27.979 4.441 1.00 86.25 74 SER A O 1
ATOM 573 N N . GLY A 1 75 ? -17.527 26.577 2.685 1.00 85.56 75 GLY A N 1
ATOM 574 C CA . GLY A 1 75 ? -16.208 25.959 2.808 1.00 85.56 75 GLY A CA 1
ATOM 575 C C . GLY A 1 75 ? -16.083 25.053 4.035 1.00 85.56 75 GLY A C 1
ATOM 576 O O . GLY A 1 75 ? -14.990 24.931 4.593 1.00 85.56 75 GLY A O 1
ATOM 577 N N . ARG A 1 76 ? -17.191 24.464 4.506 1.00 93.06 76 ARG A N 1
ATOM 578 C CA . ARG A 1 76 ? -17.255 23.686 5.754 1.00 93.06 76 ARG A CA 1
ATOM 579 C C . ARG A 1 76 ? -17.769 22.271 5.529 1.00 93.06 76 ARG A C 1
ATOM 581 O O . ARG A 1 76 ? -18.600 22.022 4.662 1.00 93.06 76 ARG A O 1
ATOM 588 N N . TRP A 1 77 ? -17.306 21.353 6.367 1.00 93.69 77 TRP A N 1
ATOM 589 C CA . TRP A 1 77 ? -17.873 20.018 6.496 1.00 93.69 77 TRP A CA 1
ATOM 590 C C . TRP A 1 77 ? -19.117 20.049 7.369 1.00 93.69 77 TRP A C 1
ATOM 592 O O . TRP A 1 77 ? -19.094 20.653 8.439 1.00 93.69 77 TRP A O 1
ATOM 602 N N . VAL A 1 78 ? -20.164 19.353 6.935 1.00 93.19 78 VAL A N 1
ATOM 603 C CA . VAL A 1 78 ? -21.274 18.940 7.795 1.00 93.19 78 VAL A CA 1
ATOM 604 C C . VAL A 1 78 ? -20.903 17.584 8.384 1.00 93.19 78 VAL A C 1
ATOM 606 O O . VAL A 1 78 ? -20.678 16.627 7.640 1.00 93.19 78 VAL A O 1
ATOM 609 N N . VAL A 1 79 ? -20.788 17.508 9.707 1.00 95.25 79 VAL A N 1
ATOM 610 C CA . VAL A 1 79 ? -20.357 16.304 10.428 1.00 95.25 79 VAL A CA 1
ATOM 611 C C . VAL A 1 79 ? -21.428 15.927 11.444 1.00 95.25 79 VAL A C 1
ATOM 613 O O . VAL A 1 79 ? -21.785 16.752 12.285 1.00 95.25 79 VAL A O 1
ATOM 616 N N . ALA A 1 80 ? -21.928 14.694 11.371 1.00 95.06 80 ALA A N 1
ATOM 617 C CA . ALA A 1 80 ? -22.766 14.113 12.414 1.00 95.06 80 ALA A CA 1
ATOM 618 C C . ALA A 1 80 ? -21.895 13.784 13.629 1.00 95.06 80 ALA A C 1
ATOM 620 O O . ALA A 1 80 ? -20.834 13.180 13.468 1.00 95.06 80 ALA A O 1
ATOM 621 N N . VAL A 1 81 ? -22.309 14.197 14.825 1.00 95.56 81 VAL A N 1
ATOM 622 C CA . VAL A 1 81 ? -21.572 13.892 16.060 1.00 95.56 81 VAL A CA 1
ATOM 623 C C . VAL A 1 81 ? -21.942 12.483 16.520 1.00 95.56 81 VAL A C 1
ATOM 625 O O . VAL A 1 81 ? -23.123 12.161 16.644 1.00 95.56 81 VAL A O 1
ATOM 628 N N . ASP A 1 82 ? -20.946 11.630 16.760 1.00 90.62 82 ASP A N 1
ATOM 629 C CA . ASP A 1 82 ? -21.196 10.235 17.128 1.00 90.62 82 ASP A CA 1
ATOM 630 C C . ASP A 1 82 ? -21.930 10.163 18.479 1.00 90.62 82 ASP A C 1
ATOM 632 O O . ASP A 1 82 ? -21.519 10.778 19.462 1.00 90.62 82 ASP A O 1
ATOM 636 N N . GLY A 1 83 ? -23.020 9.392 18.540 1.00 87.69 83 GLY A N 1
ATOM 637 C CA . GLY A 1 83 ? -23.845 9.260 19.748 1.00 87.69 83 GLY A CA 1
ATOM 638 C C . GLY A 1 83 ? -24.840 10.403 19.978 1.00 87.69 83 GLY A C 1
ATOM 639 O O . GLY A 1 83 ? -25.571 10.373 20.966 1.00 87.69 83 GLY A O 1
ATOM 640 N N . GLU A 1 84 ? -24.922 11.374 19.065 1.00 91.00 84 GLU A N 1
ATOM 641 C CA . GLU A 1 84 ? 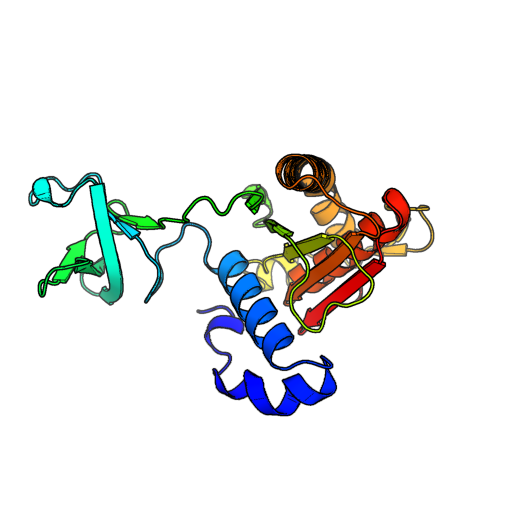-25.869 12.483 19.134 1.00 91.00 84 GLU A CA 1
ATOM 642 C C . GLU A 1 84 ? -26.681 12.614 17.836 1.00 91.00 84 GLU A C 1
ATOM 644 O O . GLU A 1 84 ? -26.268 12.180 16.765 1.00 91.00 84 GLU A O 1
ATOM 649 N N . THR A 1 85 ? -27.850 13.255 17.904 1.00 88.00 85 THR A N 1
ATOM 650 C CA . THR A 1 85 ? -28.668 13.550 16.711 1.00 88.00 85 THR A CA 1
ATOM 651 C C . THR A 1 85 ? -28.270 14.854 16.019 1.00 88.00 85 THR A C 1
ATOM 653 O O . THR A 1 85 ? -28.886 15.223 15.021 1.00 88.00 85 THR A O 1
ATOM 656 N N . ARG A 1 86 ? -27.299 15.603 16.564 1.00 91.62 86 ARG A N 1
ATOM 657 C CA . ARG A 1 86 ? -26.889 16.901 16.013 1.00 91.62 86 ARG A CA 1
ATOM 658 C C . ARG A 1 86 ? -25.823 16.758 14.931 1.00 91.62 86 ARG A C 1
ATOM 660 O O . ARG A 1 86 ? -24.931 15.914 15.000 1.00 91.62 86 ARG A O 1
ATOM 667 N N . GLU A 1 87 ? -25.871 17.692 13.992 1.00 94.75 87 GLU A N 1
ATOM 668 C CA . GLU A 1 87 ? -24.850 17.905 12.972 1.00 94.75 87 GLU A CA 1
ATOM 669 C C . GLU A 1 87 ? -24.179 19.260 13.187 1.00 94.75 87 GLU A C 1
ATOM 671 O O . GLU A 1 87 ? -24.826 20.245 13.557 1.00 94.75 87 GLU A O 1
ATOM 676 N N . VAL A 1 88 ? -22.879 19.332 12.920 1.00 94.88 88 VAL A N 1
ATOM 677 C CA . VAL A 1 88 ? -22.096 20.558 13.082 1.00 94.88 88 VAL A CA 1
ATOM 678 C C . VAL A 1 88 ? -21.354 20.928 11.808 1.00 94.88 88 VAL A C 1
ATOM 680 O O . VAL A 1 88 ? -20.850 20.072 11.083 1.00 94.88 88 VAL A O 1
ATOM 683 N N . ARG A 1 89 ? -21.286 22.238 11.537 1.00 95.00 89 ARG A N 1
ATOM 684 C CA . ARG A 1 89 ? -20.552 22.809 10.401 1.00 95.00 89 ARG A CA 1
ATOM 685 C C . ARG A 1 89 ? -19.171 23.269 10.834 1.00 95.00 89 ARG A C 1
ATOM 687 O O . ARG A 1 89 ? -19.036 24.318 11.470 1.00 95.00 89 ARG A O 1
ATOM 694 N N . VAL A 1 90 ? -18.147 22.527 10.441 1.00 95.44 90 VAL A N 1
ATOM 695 C CA . VAL A 1 90 ? -16.763 22.737 10.882 1.00 95.44 90 VAL A CA 1
ATOM 696 C C . VAL A 1 90 ? -15.842 23.015 9.703 1.00 95.44 90 VAL A C 1
ATOM 698 O O . VAL A 1 90 ? -16.058 22.528 8.594 1.00 95.44 90 VAL A O 1
ATOM 701 N N . LYS A 1 91 ? -14.809 23.834 9.914 1.00 92.12 91 LYS A N 1
ATOM 702 C CA . LYS A 1 91 ? -13.786 24.030 8.883 1.00 92.12 91 LYS A CA 1
ATOM 703 C C . LYS A 1 91 ? -12.958 22.747 8.717 1.00 92.12 91 LYS A C 1
ATOM 705 O O . LYS A 1 91 ? -12.816 22.008 9.690 1.00 92.12 91 LYS A O 1
ATOM 710 N N . PRO A 1 92 ? -12.340 22.513 7.546 1.00 87.75 92 PRO A N 1
ATOM 711 C CA . PRO A 1 92 ? -11.432 21.382 7.344 1.00 87.75 92 PRO A CA 1
ATOM 712 C C . PRO A 1 92 ? -10.309 21.303 8.387 1.00 87.75 92 PRO A C 1
ATOM 714 O O . PRO A 1 92 ? -9.970 20.222 8.842 1.00 87.75 92 PRO A O 1
ATOM 717 N N . GLU A 1 93 ? -9.788 22.453 8.820 1.00 88.69 93 GLU A N 1
ATOM 718 C CA . GLU A 1 93 ? -8.750 22.559 9.854 1.00 88.69 93 GLU A CA 1
ATOM 719 C C . GLU A 1 93 ? -9.221 22.179 11.269 1.00 88.69 93 GLU A C 1
ATOM 721 O O . GLU A 1 93 ? -8.389 22.088 12.159 1.00 88.69 93 GLU A O 1
ATOM 726 N N . ASN A 1 94 ? -10.524 21.964 11.494 1.00 94.19 94 ASN A N 1
ATOM 727 C CA . ASN A 1 94 ? -11.097 21.633 12.805 1.00 94.19 94 ASN A CA 1
ATOM 728 C C . ASN A 1 94 ? -11.476 20.156 12.974 1.00 94.19 94 ASN A C 1
ATOM 730 O O . ASN A 1 94 ? -12.125 19.786 13.953 1.00 94.19 94 ASN A O 1
ATOM 734 N N . VAL A 1 95 ? -11.116 19.316 12.010 1.00 90.06 95 VAL A N 1
ATOM 735 C CA . VAL A 1 95 ? -11.354 17.876 12.054 1.00 90.06 95 VAL A CA 1
ATOM 736 C C . VAL A 1 95 ? -10.132 17.137 11.536 1.00 90.06 95 VAL A C 1
ATOM 738 O O . VAL A 1 95 ? -9.456 17.586 10.615 1.00 90.06 95 VAL A O 1
ATOM 741 N N . SER A 1 96 ? -9.820 16.005 12.148 1.00 85.44 96 SER A N 1
ATOM 742 C CA . SER A 1 96 ? -8.775 15.086 11.697 1.00 85.44 96 SER A CA 1
ATOM 743 C C . SER A 1 96 ? -9.376 13.700 11.547 1.00 85.44 96 SER A C 1
ATOM 745 O O . SER A 1 96 ? -10.197 13.290 12.363 1.00 85.44 96 SER A O 1
ATOM 747 N N . VAL A 1 97 ? -9.004 12.965 10.500 1.00 82.56 97 VAL A N 1
ATOM 748 C CA . VAL A 1 97 ? -9.446 11.573 10.358 1.00 82.56 97 VAL A CA 1
ATOM 749 C C . VAL A 1 97 ? -8.897 10.752 11.519 1.00 82.56 97 VAL A C 1
ATOM 751 O O . VAL A 1 97 ? -7.689 10.728 11.753 1.00 82.56 97 VAL A O 1
ATOM 754 N N . VAL A 1 98 ? -9.788 10.055 12.219 1.00 76.44 98 VAL A N 1
ATOM 755 C CA . VAL A 1 98 ? -9.412 9.046 13.205 1.00 76.44 98 VAL A CA 1
ATOM 756 C C . VAL A 1 98 ? -9.140 7.769 12.440 1.00 76.44 98 VAL A C 1
ATOM 758 O O . VAL A 1 98 ? -10.049 7.045 12.033 1.00 76.44 98 VAL A O 1
ATOM 761 N N . VAL A 1 99 ? -7.860 7.498 12.230 1.00 66.06 99 VAL A N 1
ATOM 762 C CA . VAL A 1 99 ? -7.414 6.161 11.868 1.00 66.06 99 VAL A CA 1
ATOM 763 C C . VAL A 1 99 ? -7.148 5.457 13.187 1.00 66.06 99 VAL A C 1
ATOM 765 O O . VAL A 1 99 ? -6.145 5.739 13.838 1.00 66.06 99 VAL A O 1
ATOM 768 N N . GLU A 1 100 ? -8.066 4.590 13.615 1.00 57.69 100 GLU A N 1
ATOM 769 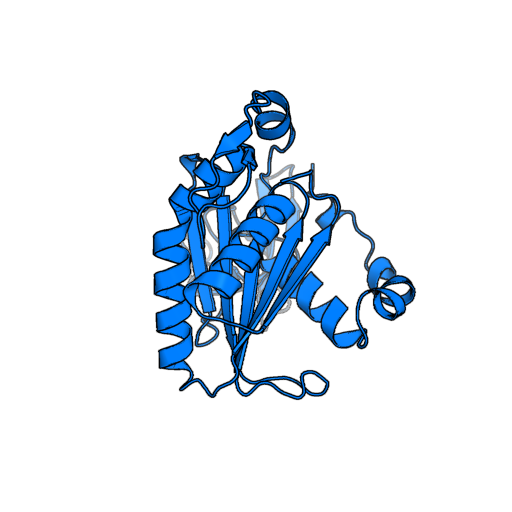C CA . GLU A 1 100 ? -7.780 3.709 14.749 1.00 57.69 100 GLU 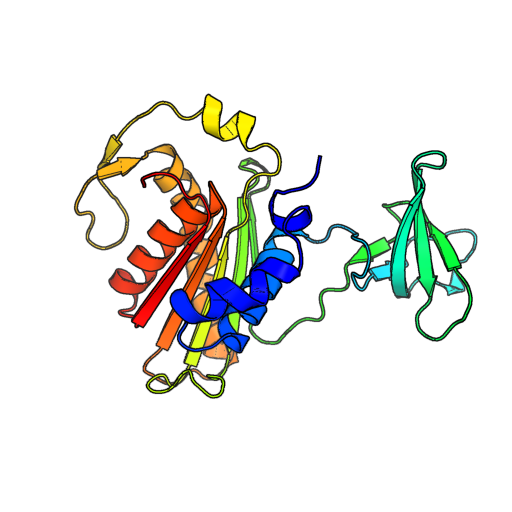A CA 1
ATOM 770 C C . GLU A 1 100 ? -6.454 2.990 14.474 1.00 57.69 100 GLU A C 1
ATOM 772 O O . GLU A 1 100 ? -6.285 2.456 13.366 1.00 57.69 100 GLU A O 1
ATOM 777 N N . PRO A 1 101 ? -5.498 2.988 15.420 1.00 54.84 101 PRO A N 1
ATOM 778 C CA . PRO A 1 101 ? -4.264 2.247 15.259 1.00 54.84 101 PRO A CA 1
ATOM 779 C C . PRO A 1 101 ? -4.608 0.758 15.223 1.00 54.84 101 PRO A C 1
ATOM 781 O O . PRO A 1 101 ? -4.711 0.078 16.241 1.00 54.84 101 PRO A O 1
ATOM 784 N N . VAL A 1 102 ? -4.824 0.236 14.018 1.00 65.00 102 VAL A N 1
ATOM 785 C CA . VAL A 1 102 ? -4.876 -1.202 13.785 1.00 65.00 102 VAL A CA 1
ATOM 786 C C . VAL A 1 102 ? -3.477 -1.712 14.099 1.00 65.00 102 VAL A C 1
ATOM 788 O O . VAL A 1 102 ? -2.519 -1.283 13.461 1.00 65.00 102 VAL A O 1
ATOM 791 N N . LYS A 1 103 ? -3.344 -2.589 15.098 1.00 67.62 103 LYS A N 1
ATOM 792 C CA . LYS A 1 103 ? -2.053 -3.187 15.456 1.00 67.62 103 LYS A CA 1
ATOM 793 C C . LYS A 1 103 ? -1.392 -3.776 14.201 1.00 67.62 103 LYS A C 1
ATOM 795 O O . LYS A 1 103 ? -2.051 -4.477 13.436 1.00 67.62 103 LYS A O 1
ATOM 800 N N . GLY A 1 104 ? -0.123 -3.442 13.974 1.00 71.38 104 GLY A N 1
ATOM 801 C CA . GLY A 1 104 ? 0.617 -3.825 12.769 1.00 71.38 104 GLY A CA 1
ATOM 802 C C . GLY A 1 104 ? 0.316 -2.981 11.522 1.00 71.38 104 GLY A C 1
ATOM 803 O O . GLY A 1 104 ? 0.964 -3.166 10.503 1.00 71.38 104 GLY A O 1
ATOM 804 N N . ARG A 1 105 ? -0.623 -2.026 11.535 1.00 86.06 105 ARG A N 1
ATOM 805 C CA . ARG A 1 105 ? -0.809 -1.113 10.396 1.00 86.06 105 ARG A CA 1
ATOM 806 C C . ARG A 1 105 ? 0.217 0.009 10.435 1.00 86.06 105 ARG A C 1
ATOM 808 O O . ARG A 1 105 ? 0.351 0.711 11.431 1.00 86.06 105 ARG A O 1
ATOM 815 N N . TRP A 1 106 ? 0.830 0.256 9.290 1.00 89.81 106 TRP A N 1
ATOM 816 C CA . TRP A 1 106 ? 1.751 1.355 9.063 1.00 89.81 106 TRP A CA 1
ATOM 817 C C . TRP A 1 106 ? 1.396 2.118 7.792 1.00 89.81 106 TRP A C 1
ATOM 819 O O . TRP A 1 106 ? 0.610 1.685 6.945 1.00 89.81 106 TRP A O 1
ATOM 829 N N . GLU A 1 107 ? 1.989 3.297 7.678 1.00 89.94 107 GLU A N 1
ATOM 830 C CA . GLU A 1 107 ? 1.802 4.204 6.564 1.00 89.94 107 GLU A CA 1
ATOM 831 C C . GLU A 1 107 ? 3.106 4.938 6.278 1.00 89.94 107 GLU A C 1
ATOM 833 O O . GLU A 1 107 ? 3.780 5.404 7.195 1.00 89.94 107 GLU A O 1
ATOM 838 N N . CYS A 1 108 ? 3.437 5.056 4.997 1.00 87.69 108 CYS A N 1
ATOM 839 C CA . CYS A 1 108 ? 4.539 5.870 4.514 1.00 87.69 108 CYS A CA 1
ATOM 840 C C . CYS A 1 108 ? 4.001 6.833 3.454 1.00 87.69 108 CYS A C 1
ATOM 842 O O . CYS A 1 108 ? 3.199 6.451 2.596 1.00 87.69 108 CYS A O 1
ATOM 844 N N . ALA A 1 109 ? 4.483 8.071 3.471 1.00 85.06 109 ALA A N 1
ATOM 845 C CA . ALA A 1 109 ? 4.178 9.054 2.443 1.00 85.06 109 ALA A CA 1
ATOM 846 C C . ALA A 1 109 ? 5.449 9.788 2.012 1.00 85.06 109 ALA A C 1
ATOM 848 O O . ALA A 1 109 ? 6.310 10.081 2.838 1.00 85.06 109 ALA A O 1
ATOM 849 N N . ASP A 1 110 ? 5.516 10.116 0.727 1.00 79.12 110 ASP A N 1
ATOM 850 C CA . ASP A 1 110 ? 6.479 11.054 0.158 1.00 79.12 110 ASP A CA 1
ATOM 851 C C . ASP A 1 110 ? 5.672 12.178 -0.504 1.00 79.12 110 ASP A C 1
ATOM 853 O O . ASP A 1 110 ? 5.211 12.036 -1.643 1.00 79.12 110 ASP A O 1
ATOM 857 N N . PRO A 1 111 ? 5.433 13.283 0.229 1.00 73.88 111 PRO A N 1
ATOM 858 C CA . PRO A 1 111 ? 4.640 14.398 -0.269 1.00 73.88 111 PRO A CA 1
ATOM 859 C C . PRO A 1 111 ? 5.249 15.064 -1.503 1.00 73.88 111 PRO A C 1
ATOM 861 O O . PRO A 1 111 ? 4.498 15.552 -2.344 1.00 73.88 111 PRO A O 1
ATOM 864 N N . ALA A 1 112 ? 6.583 15.067 -1.632 1.00 68.75 112 ALA A N 1
ATOM 865 C CA . ALA A 1 112 ? 7.272 15.699 -2.756 1.00 68.75 112 ALA A CA 1
ATOM 866 C C . ALA A 1 112 ? 6.953 14.985 -4.075 1.00 68.75 112 ALA A C 1
ATOM 868 O O . ALA A 1 112 ? 6.780 15.629 -5.107 1.00 68.75 112 ALA A O 1
ATOM 869 N N . ASN A 1 113 ? 6.796 13.662 -4.014 1.00 71.69 113 ASN A N 1
ATOM 870 C CA . ASN A 1 113 ? 6.431 12.827 -5.154 1.00 71.69 113 ASN A CA 1
ATOM 871 C C . ASN A 1 113 ? 4.942 12.431 -5.166 1.00 71.69 113 ASN A C 1
ATOM 873 O O . ASN A 1 113 ? 4.518 11.643 -6.009 1.00 71.69 113 ASN A O 1
ATOM 877 N N . ALA A 1 114 ? 4.133 12.980 -4.253 1.00 74.88 114 ALA A N 1
ATOM 878 C CA . ALA A 1 114 ? 2.727 12.623 -4.056 1.00 74.88 114 ALA A CA 1
ATOM 879 C C . ALA A 1 114 ? 2.485 11.105 -3.888 1.00 74.88 114 ALA A C 1
ATOM 881 O O . ALA A 1 114 ? 1.426 10.590 -4.260 1.00 74.88 114 ALA A O 1
ATOM 882 N N . LEU A 1 115 ? 3.457 10.387 -3.316 1.00 82.69 115 LEU A N 1
ATOM 883 C CA . LEU A 1 115 ? 3.372 8.949 -3.081 1.00 82.69 115 LEU A CA 1
ATOM 884 C C . LEU A 1 115 ? 2.799 8.670 -1.698 1.00 82.69 115 LEU A C 1
ATOM 886 O O . LEU A 1 115 ? 3.099 9.355 -0.718 1.00 82.69 115 LEU A O 1
ATOM 890 N N . ARG A 1 116 ? 1.999 7.611 -1.611 1.00 86.88 116 ARG A N 1
ATOM 891 C CA . ARG A 1 116 ? 1.515 7.072 -0.344 1.00 86.88 116 ARG A CA 1
ATOM 892 C C . ARG A 1 116 ? 1.378 5.565 -0.449 1.00 86.88 116 ARG A C 1
ATOM 894 O O . ARG A 1 116 ? 0.895 5.049 -1.457 1.00 86.88 116 ARG A O 1
ATOM 901 N N . VAL A 1 117 ? 1.768 4.885 0.614 1.00 91.75 117 VAL A N 1
ATOM 902 C CA . VAL A 1 117 ? 1.632 3.443 0.769 1.00 91.75 117 VAL A CA 1
ATOM 903 C C . VAL A 1 117 ? 1.212 3.146 2.196 1.00 91.75 117 VAL A C 1
ATOM 905 O O . VAL A 1 117 ? 1.704 3.759 3.143 1.00 91.75 117 VAL A O 1
ATOM 908 N N . ILE A 1 118 ? 0.271 2.227 2.350 1.00 91.81 118 ILE A N 1
ATOM 909 C CA . ILE A 1 118 ? -0.094 1.673 3.652 1.00 91.81 118 ILE A CA 1
ATOM 910 C C . ILE A 1 118 ? 0.182 0.182 3.622 1.00 91.81 118 ILE A C 1
ATOM 912 O O . ILE A 1 118 ? 0.082 -0.450 2.568 1.00 91.81 118 ILE A O 1
ATOM 916 N N . GLY A 1 119 ? 0.469 -0.386 4.780 1.00 92.94 119 GLY A N 1
ATOM 917 C CA . GLY A 1 119 ? 0.545 -1.826 4.902 1.00 92.94 119 GLY A CA 1
ATOM 918 C C . GLY A 1 119 ? 0.181 -2.309 6.287 1.00 92.94 119 GLY A C 1
ATOM 919 O O . GLY A 1 119 ? 0.015 -1.513 7.211 1.00 92.94 119 GLY A O 1
ATOM 920 N N . ARG A 1 120 ? -0.012 -3.619 6.405 1.00 92.25 120 ARG A N 1
ATOM 921 C CA . ARG A 1 120 ? -0.203 -4.300 7.685 1.00 92.25 120 ARG A CA 1
ATOM 922 C C . ARG A 1 120 ? 0.144 -5.775 7.592 1.00 92.25 120 ARG A C 1
ATOM 924 O O . ARG A 1 120 ? -0.127 -6.391 6.565 1.00 92.25 120 ARG A O 1
ATOM 931 N N . ALA A 1 121 ? 0.645 -6.347 8.677 1.00 93.19 121 ALA A N 1
ATOM 932 C CA . ALA A 1 121 ? 0.632 -7.788 8.898 1.00 93.19 121 ALA A CA 1
ATOM 933 C C . ALA A 1 121 ? -0.642 -8.198 9.647 1.00 93.19 121 ALA A C 1
ATOM 935 O O . ALA A 1 121 ? -1.145 -7.475 10.509 1.00 93.19 121 ALA A O 1
ATOM 936 N N . ARG A 1 122 ? -1.174 -9.373 9.318 1.00 90.81 122 ARG A N 1
ATOM 937 C CA . ARG A 1 122 ? -2.346 -9.959 9.968 1.00 90.81 122 ARG A CA 1
ATOM 938 C C . ARG A 1 122 ? -2.312 -11.482 9.899 1.00 90.81 122 ARG A C 1
ATOM 940 O O . ARG A 1 122 ? -1.580 -12.076 9.108 1.00 90.81 122 ARG A O 1
ATOM 947 N N . LYS A 1 123 ? -3.161 -12.120 10.705 1.00 90.12 123 LYS A N 1
ATOM 948 C CA . LYS A 1 123 ? -3.448 -13.547 10.538 1.00 90.12 123 LYS A CA 1
ATOM 949 C C . LYS A 1 123 ? -4.204 -13.786 9.216 1.00 90.12 123 LYS A C 1
ATOM 951 O O . LYS A 1 123 ? -4.952 -12.895 8.793 1.00 90.12 123 LYS A O 1
ATOM 956 N N . PRO A 1 124 ? -4.022 -14.955 8.580 1.00 88.75 124 PRO A N 1
ATOM 957 C CA . PRO A 1 124 ? -4.808 -15.347 7.415 1.00 88.75 124 PRO A CA 1
ATOM 958 C C . PRO A 1 124 ? -6.303 -15.399 7.745 1.00 88.75 124 PRO A C 1
ATOM 960 O O . PRO A 1 124 ? -6.693 -15.825 8.834 1.00 88.75 124 PRO A O 1
ATOM 963 N N . ASP A 1 125 ? -7.133 -14.968 6.801 1.00 81.81 125 ASP A N 1
ATOM 964 C CA . ASP A 1 125 ? -8.583 -15.138 6.858 1.00 81.81 125 ASP A CA 1
ATOM 965 C C . ASP A 1 125 ? -8.998 -16.516 6.296 1.00 81.81 125 ASP A C 1
ATOM 967 O O . ASP A 1 125 ? -8.223 -17.162 5.581 1.00 81.81 125 ASP A O 1
ATOM 971 N N . PRO A 1 126 ? -10.239 -16.978 6.550 1.00 77.06 126 PRO A N 1
ATOM 972 C CA . PRO A 1 126 ? -10.792 -18.136 5.850 1.00 77.06 126 PRO A CA 1
ATOM 973 C C . PRO A 1 126 ? -10.683 -17.984 4.321 1.00 77.06 126 PRO A C 1
ATOM 975 O O . PRO A 1 126 ? -11.104 -16.968 3.763 1.00 77.06 126 PRO A O 1
ATOM 978 N N . GLY A 1 127 ? -10.116 -18.990 3.647 1.00 73.94 127 GLY A N 1
ATOM 979 C CA . GLY A 1 127 ? -9.820 -18.969 2.206 1.00 73.94 127 GLY A CA 1
ATOM 980 C C . GLY A 1 127 ? -8.404 -18.502 1.834 1.00 73.94 127 GLY A C 1
ATOM 981 O O . GLY A 1 127 ? -8.036 -18.543 0.661 1.00 73.94 127 GLY A O 1
ATOM 982 N N . GLU A 1 128 ? -7.577 -18.096 2.802 1.00 81.88 128 GLU A N 1
ATOM 983 C CA . GLU A 1 128 ? -6.144 -17.815 2.613 1.00 81.88 128 GLU A CA 1
ATOM 984 C C . GLU A 1 128 ? -5.274 -18.948 3.165 1.00 81.88 128 GLU A C 1
ATOM 986 O O . GLU A 1 128 ? -4.295 -18.739 3.879 1.00 81.88 128 GLU A O 1
ATOM 991 N N . GLU A 1 129 ? -5.636 -20.179 2.829 1.00 82.94 129 GLU A N 1
ATOM 992 C CA . GLU A 1 129 ? -4.928 -21.373 3.280 1.00 82.94 129 GLU A CA 1
ATOM 993 C C . GLU A 1 129 ? -3.476 -21.410 2.763 1.00 82.94 129 GLU A C 1
ATOM 995 O O . GLU A 1 129 ? -3.118 -20.810 1.739 1.00 82.94 129 GLU A O 1
ATOM 1000 N N . GLY A 1 130 ? -2.617 -22.120 3.499 1.00 86.44 130 GLY A N 1
ATOM 1001 C CA . GLY A 1 130 ? -1.218 -22.330 3.125 1.00 86.44 130 GLY A CA 1
ATOM 1002 C C . GLY A 1 130 ? -0.260 -21.187 3.472 1.00 86.44 130 GLY A C 1
ATOM 1003 O O . GLY A 1 130 ? 0.872 -21.225 3.009 1.00 86.44 130 GLY A O 1
ATOM 1004 N N . CYS A 1 131 ? -0.673 -20.197 4.269 1.00 90.06 131 CYS A N 1
ATOM 1005 C CA . CYS A 1 131 ? 0.225 -19.212 4.881 1.00 90.06 131 CYS A CA 1
ATOM 1006 C C . CYS A 1 131 ? -0.035 -19.075 6.382 1.00 90.06 131 CYS A C 1
ATOM 1008 O O . CYS A 1 131 ? -1.172 -19.233 6.821 1.00 90.06 131 CYS A O 1
ATOM 1010 N N . GLY A 1 132 ? 1.008 -18.787 7.164 1.00 92.12 132 GLY A N 1
ATOM 1011 C CA . GLY A 1 132 ? 0.901 -18.532 8.605 1.00 92.12 132 GLY A CA 1
ATOM 1012 C C . GLY A 1 132 ? 0.662 -17.055 8.929 1.00 92.12 132 GLY A C 1
ATOM 1013 O O . GLY A 1 132 ? 0.156 -16.710 9.998 1.00 92.12 132 GLY A O 1
ATOM 1014 N N . THR A 1 133 ? 0.999 -16.156 8.004 1.00 94.31 133 THR A N 1
ATOM 1015 C CA . THR A 1 133 ? 0.819 -14.707 8.136 1.00 94.31 133 THR A CA 1
ATOM 1016 C C . THR A 1 133 ? 0.599 -14.083 6.766 1.00 94.31 133 THR A C 1
ATOM 1018 O O . THR A 1 133 ? 1.185 -14.513 5.772 1.00 94.31 133 THR A O 1
ATOM 1021 N N . VAL A 1 134 ? -0.250 -13.058 6.718 1.00 92.81 134 VAL A N 1
ATOM 1022 C CA . VAL A 1 134 ? -0.503 -12.266 5.515 1.00 92.81 134 VAL A CA 1
ATOM 1023 C C . VAL A 1 134 ? -0.025 -10.843 5.749 1.00 92.81 134 VAL A C 1
ATOM 1025 O O . VAL A 1 134 ? -0.403 -10.218 6.740 1.00 92.81 134 VAL A O 1
ATOM 1028 N N . VAL A 1 135 ? 0.775 -10.319 4.824 1.00 94.38 135 VAL A N 1
ATOM 1029 C CA . VAL A 1 135 ? 1.078 -8.889 4.736 1.00 94.38 135 VAL A CA 1
ATOM 1030 C C . VAL A 1 135 ? 0.298 -8.283 3.581 1.00 94.38 135 VAL A C 1
ATOM 1032 O O . VAL A 1 135 ? 0.370 -8.758 2.453 1.00 94.38 135 VAL A O 1
ATOM 1035 N N . GLU A 1 136 ? -0.470 -7.238 3.857 1.00 93.31 136 GLU A N 1
ATOM 1036 C CA . GLU A 1 136 ? -1.194 -6.474 2.844 1.00 93.31 136 GLU A CA 1
ATOM 1037 C C . GLU A 1 136 ? -0.486 -5.142 2.641 1.00 93.31 136 GLU A C 1
ATOM 1039 O O . GLU A 1 136 ? -0.198 -4.450 3.617 1.00 93.31 136 GLU A O 1
ATOM 1044 N N . VAL A 1 137 ? -0.225 -4.768 1.390 1.00 95.50 137 VAL A N 1
ATOM 1045 C CA . VAL A 1 137 ? 0.418 -3.499 1.028 1.00 95.50 137 VAL A CA 1
ATOM 1046 C C . VAL A 1 137 ? -0.380 -2.841 -0.088 1.00 95.50 137 VAL A C 1
ATOM 1048 O O . VAL A 1 137 ? -0.605 -3.451 -1.128 1.00 95.50 137 VAL A O 1
ATOM 1051 N N . ALA A 1 138 ? -0.805 -1.597 0.110 1.00 92.25 138 ALA A N 1
ATOM 1052 C CA . ALA A 1 138 ? -1.575 -0.842 -0.870 1.00 92.25 138 ALA A CA 1
ATOM 1053 C C . ALA A 1 138 ? -0.845 0.435 -1.266 1.00 92.25 138 ALA A C 1
ATOM 1055 O O . ALA A 1 138 ? -0.513 1.252 -0.406 1.00 92.25 138 ALA A O 1
ATOM 1056 N N . TRP A 1 139 ? -0.639 0.617 -2.569 1.00 92.06 139 TRP A N 1
ATOM 1057 C CA . TRP A 1 139 ? -0.027 1.802 -3.162 1.00 92.06 139 TRP A CA 1
ATOM 1058 C C . TRP A 1 139 ? -1.089 2.731 -3.736 1.00 92.06 139 TRP A C 1
ATOM 1060 O O . TRP A 1 139 ? -1.969 2.321 -4.499 1.00 92.06 139 TRP A O 1
ATOM 1070 N N . ARG A 1 140 ? -0.994 4.011 -3.383 1.00 83.81 140 ARG A N 1
ATOM 1071 C CA . ARG A 1 140 ? -1.894 5.059 -3.863 1.00 83.81 140 ARG A CA 1
ATOM 1072 C C . ARG A 1 140 ? -1.541 5.507 -5.282 1.00 83.81 140 ARG A C 1
ATOM 1074 O O . ARG A 1 140 ? -0.366 5.565 -5.638 1.00 83.81 140 ARG A O 1
ATOM 1081 N N . SER A 1 141 ? -2.548 5.925 -6.050 1.00 69.81 141 SER A N 1
ATOM 1082 C CA . SER A 1 141 ? -2.340 6.751 -7.245 1.00 69.81 141 SER A CA 1
ATOM 1083 C C . SER A 1 141 ? -2.082 8.224 -6.876 1.00 69.81 141 SER A C 1
ATOM 1085 O O . SER A 1 141 ? -2.606 8.738 -5.887 1.00 69.81 141 SER A O 1
ATOM 1087 N N . SER A 1 142 ? -1.320 8.950 -7.700 1.00 64.38 142 SER A N 1
ATOM 1088 C CA . SER A 1 142 ? -1.238 10.415 -7.583 1.00 64.38 142 SER A CA 1
ATOM 1089 C C . SER A 1 142 ? -2.621 11.050 -7.812 1.00 64.38 142 SER A C 1
ATOM 1091 O O . SER A 1 142 ? -3.371 10.596 -8.681 1.00 64.38 142 SER A O 1
ATOM 1093 N N . LYS A 1 143 ? -2.947 12.115 -7.058 1.00 56.31 143 LYS A N 1
ATOM 1094 C CA . LYS A 1 143 ? -4.163 12.941 -7.243 1.00 56.31 143 LYS A CA 1
ATOM 1095 C C . LYS A 1 143 ? -4.180 13.710 -8.569 1.00 56.31 143 LYS A C 1
ATOM 1097 O O . LYS A 1 143 ? -5.241 14.136 -9.009 1.00 56.31 143 LYS A O 1
ATOM 1102 N N . THR A 1 144 ? -3.015 13.891 -9.180 1.00 55.47 144 THR A N 1
ATOM 1103 C CA . THR A 1 144 ? -2.811 14.535 -10.482 1.00 55.47 144 THR A CA 1
ATOM 1104 C C . THR A 1 144 ? -2.074 13.556 -11.389 1.00 55.47 144 THR A C 1
ATOM 1106 O O . THR A 1 144 ? -0.872 13.708 -11.642 1.00 55.47 144 THR A O 1
ATOM 1109 N N . PRO A 1 145 ? -2.761 12.493 -11.846 1.00 51.97 145 PRO A N 1
ATOM 1110 C CA . PRO A 1 145 ? -2.151 11.496 -12.711 1.00 51.97 145 PRO A CA 1
ATOM 1111 C C . PRO A 1 145 ? -1.641 12.129 -14.010 1.00 51.97 145 PRO A C 1
ATOM 1113 O O . PRO A 1 145 ? -0.628 11.669 -14.530 1.00 51.97 145 PRO A O 1
ATOM 1116 N N . GLU A 1 146 ? -2.245 13.229 -14.484 1.00 50.56 146 GLU A N 1
ATOM 1117 C CA . GLU A 1 146 ? -1.780 13.939 -15.677 1.00 50.56 146 GLU A CA 1
ATOM 1118 C C . GLU A 1 146 ? -0.349 14.467 -15.511 1.00 50.56 146 GLU A C 1
ATOM 1120 O O . GLU A 1 146 ? 0.443 14.338 -16.440 1.00 50.56 146 GLU A O 1
ATOM 1125 N N . ASN A 1 147 ? 0.031 14.967 -14.328 1.00 52.72 147 ASN A N 1
ATOM 1126 C CA . ASN A 1 147 ? 1.379 15.497 -14.083 1.00 52.72 147 ASN A CA 1
ATOM 1127 C C . ASN A 1 147 ? 2.447 14.403 -14.087 1.00 52.72 147 ASN A C 1
ATOM 1129 O O . ASN A 1 147 ? 3.589 14.667 -14.438 1.00 52.72 147 ASN A O 1
ATOM 1133 N N . TRP A 1 148 ? 2.106 13.178 -13.693 1.00 57.38 148 TRP A N 1
ATOM 1134 C CA . TRP A 1 148 ? 3.049 12.062 -13.749 1.00 57.38 148 TRP A CA 1
ATOM 1135 C C . TRP A 1 148 ? 3.110 11.473 -15.154 1.00 57.38 148 TRP A C 1
ATOM 1137 O O . TRP A 1 148 ? 4.192 11.353 -15.716 1.00 57.38 148 TRP A O 1
ATOM 1147 N N . ILE A 1 149 ? 1.951 11.193 -15.756 1.00 54.41 149 ILE A N 1
ATOM 1148 C CA . ILE A 1 149 ? 1.836 10.615 -17.102 1.00 54.41 149 ILE A CA 1
ATOM 1149 C C . ILE A 1 149 ? 2.503 11.506 -18.158 1.00 54.41 149 ILE A C 1
ATOM 1151 O O . ILE A 1 149 ? 3.129 10.985 -19.076 1.00 54.41 149 ILE A O 1
ATOM 1155 N N . THR A 1 150 ? 2.433 12.833 -18.014 1.00 48.22 150 THR A N 1
ATOM 1156 C CA . THR A 1 150 ? 3.088 13.771 -18.944 1.00 48.22 150 THR A CA 1
ATOM 1157 C C . THR A 1 150 ? 4.576 13.998 -18.654 1.00 48.22 150 THR A C 1
ATOM 1159 O O . THR A 1 150 ? 5.334 14.223 -19.595 1.00 48.22 150 THR A O 1
ATOM 1162 N N . ASN A 1 151 ? 5.028 13.900 -17.395 1.00 51.91 151 ASN A N 1
ATOM 1163 C CA . ASN A 1 151 ? 6.447 14.049 -17.032 1.00 51.91 151 ASN A CA 1
ATOM 1164 C C . ASN A 1 151 ? 7.270 12.762 -17.193 1.00 51.91 151 ASN A C 1
ATOM 1166 O O . ASN A 1 151 ? 8.499 12.803 -17.086 1.00 51.91 151 ASN A O 1
ATOM 1170 N N . PHE A 1 152 ? 6.628 11.622 -17.460 1.00 58.00 152 PHE A N 1
ATOM 1171 C CA . PHE A 1 152 ? 7.325 10.380 -17.766 1.00 58.00 152 PHE A CA 1
ATOM 1172 C C . PHE A 1 152 ? 8.059 10.491 -19.104 1.00 58.00 152 PHE A C 1
ATOM 1174 O O . PHE A 1 152 ? 7.524 10.210 -20.175 1.00 58.00 152 PHE A O 1
ATOM 1181 N N . LYS A 1 153 ? 9.341 10.862 -19.039 1.00 59.09 153 LYS A N 1
ATOM 1182 C CA . LYS A 1 153 ? 10.279 10.547 -20.114 1.00 59.09 153 LYS A CA 1
ATOM 1183 C C . LYS A 1 153 ? 10.366 9.018 -20.207 1.00 59.09 153 LYS A C 1
ATOM 1185 O O . LYS A 1 153 ? 10.696 8.402 -19.192 1.00 59.09 153 LYS A O 1
ATOM 1190 N N . PRO A 1 154 ? 10.097 8.405 -21.374 1.00 62.91 154 PRO A N 1
ATOM 1191 C CA . PRO A 1 154 ? 10.105 6.954 -21.548 1.00 62.91 154 PRO A CA 1
ATOM 1192 C C . PRO A 1 154 ? 11.549 6.435 -21.567 1.00 62.91 154 PRO A C 1
ATOM 1194 O O . PRO A 1 154 ? 12.105 6.104 -22.612 1.00 62.91 154 PRO A O 1
ATOM 1197 N N . SER A 1 155 ? 12.182 6.424 -20.399 1.00 82.31 155 SER A N 1
ATOM 1198 C CA . SER A 1 155 ? 13.556 5.981 -20.189 1.00 82.31 155 SER A CA 1
ATOM 1199 C C . SER A 1 155 ? 13.526 4.623 -19.498 1.00 82.31 155 SER A C 1
ATOM 1201 O O . SER A 1 155 ? 13.040 4.490 -18.373 1.00 82.31 155 SER A O 1
ATOM 1203 N N . LEU A 1 156 ? 14.003 3.597 -20.203 1.00 90.69 156 LEU A N 1
ATOM 1204 C CA . LEU A 1 156 ? 14.200 2.258 -19.654 1.00 90.69 156 LEU A CA 1
ATOM 1205 C C . LEU A 1 156 ? 15.611 2.162 -19.080 1.00 90.69 156 LEU A C 1
ATOM 1207 O O . LEU A 1 156 ? 16.591 2.294 -19.815 1.00 90.69 156 LEU A O 1
ATOM 1211 N N . VAL A 1 157 ? 15.706 1.863 -17.790 1.00 92.44 157 VAL A N 1
ATOM 1212 C CA . VAL A 1 157 ? 16.972 1.682 -17.070 1.00 92.44 157 VAL A CA 1
ATOM 1213 C C . VAL A 1 157 ? 17.111 0.243 -16.595 1.00 92.44 157 VAL A C 1
ATOM 1215 O O . VAL A 1 157 ? 16.134 -0.506 -16.542 1.00 92.44 157 VAL A O 1
ATOM 1218 N N . CYS A 1 158 ? 18.335 -0.165 -16.260 1.00 94.12 158 CYS A N 1
ATOM 1219 C CA . CYS A 1 158 ? 18.553 -1.459 -15.623 1.00 94.12 158 CYS A CA 1
ATOM 1220 C C . CYS A 1 158 ? 17.795 -1.517 -14.294 1.00 94.12 158 CYS A C 1
ATOM 1222 O O . CYS A 1 158 ? 17.851 -0.571 -13.497 1.00 94.12 158 CYS A O 1
ATOM 1224 N N . ASN A 1 159 ? 17.118 -2.639 -14.067 1.00 91.88 159 ASN A N 1
ATOM 1225 C CA . ASN A 1 159 ? 16.480 -2.919 -12.795 1.00 91.88 159 ASN A CA 1
ATOM 1226 C C . ASN A 1 159 ? 17.543 -2.963 -11.685 1.00 91.88 159 ASN A C 1
ATOM 1228 O O . ASN A 1 159 ? 18.579 -3.608 -11.824 1.00 91.88 159 ASN A O 1
ATOM 1232 N N . GLN A 1 160 ? 17.296 -2.261 -10.588 1.00 92.62 160 GLN A N 1
ATOM 1233 C CA . GLN A 1 160 ? 18.144 -2.228 -9.397 1.00 92.62 160 GLN A CA 1
ATOM 1234 C C . GLN A 1 160 ? 17.492 -2.932 -8.199 1.00 92.62 160 GLN A C 1
ATOM 1236 O O . GLN A 1 160 ? 18.107 -3.013 -7.133 1.00 92.62 160 GLN A O 1
ATOM 1241 N N . ILE A 1 161 ? 16.279 -3.455 -8.379 1.00 89.62 161 ILE A N 1
ATOM 1242 C CA . ILE A 1 161 ? 15.463 -4.132 -7.372 1.00 89.62 161 ILE A CA 1
ATOM 1243 C C . ILE A 1 161 ? 15.645 -5.653 -7.500 1.00 89.62 161 ILE A C 1
ATOM 1245 O O . ILE A 1 161 ? 15.862 -6.180 -8.595 1.00 89.62 161 ILE A O 1
ATOM 1249 N N . GLY A 1 162 ? 15.582 -6.367 -6.373 1.00 83.38 162 GLY A N 1
ATOM 1250 C CA . GLY A 1 162 ? 15.750 -7.821 -6.335 1.00 83.38 162 GLY A CA 1
ATOM 1251 C C . GLY A 1 162 ? 17.103 -8.264 -6.901 1.00 83.38 162 GLY A C 1
ATOM 1252 O O . GLY A 1 162 ? 18.154 -7.738 -6.524 1.00 83.38 162 GLY A O 1
ATOM 1253 N N . ARG A 1 163 ? 17.079 -9.212 -7.846 1.00 83.31 163 ARG A N 1
ATOM 1254 C CA . ARG A 1 163 ? 18.282 -9.728 -8.532 1.00 83.31 163 ARG A CA 1
ATOM 1255 C C . ARG A 1 163 ? 18.877 -8.783 -9.572 1.00 83.31 163 ARG A C 1
ATOM 1257 O O . ARG A 1 163 ? 19.907 -9.111 -10.151 1.00 83.31 163 ARG A O 1
ATOM 1264 N N . LYS A 1 164 ? 18.277 -7.605 -9.782 1.00 87.06 164 LYS A N 1
ATOM 1265 C CA . LYS A 1 164 ? 18.760 -6.585 -10.731 1.00 87.06 164 LYS A CA 1
ATOM 1266 C C . LYS A 1 164 ? 18.775 -7.068 -12.184 1.00 87.06 164 LYS A C 1
ATOM 1268 O O . LYS A 1 164 ? 19.614 -6.664 -12.987 1.00 87.06 164 LYS A O 1
ATOM 1273 N N . GLU A 1 165 ? 17.832 -7.943 -12.515 1.00 86.69 165 GLU A N 1
ATOM 1274 C CA . GLU A 1 165 ? 17.642 -8.472 -13.861 1.00 86.69 165 GLU A CA 1
ATOM 1275 C C . GLU A 1 165 ? 16.549 -7.694 -14.600 1.00 86.69 165 GLU A C 1
ATOM 1277 O O . GLU A 1 165 ? 15.554 -7.265 -14.011 1.00 86.69 165 GLU A O 1
ATOM 1282 N N . GLY A 1 166 ? 16.733 -7.530 -15.910 1.00 90.38 166 GLY A N 1
ATOM 1283 C CA . GLY A 1 166 ? 15.772 -6.859 -16.781 1.00 90.38 166 GLY A CA 1
ATOM 1284 C C . GLY A 1 166 ? 15.879 -5.332 -16.795 1.00 90.38 166 GLY A C 1
ATOM 1285 O O . GLY A 1 166 ? 16.835 -4.724 -16.302 1.00 90.38 166 GLY A O 1
ATOM 1286 N N . LYS A 1 167 ? 14.887 -4.712 -17.434 1.00 93.06 167 LYS A N 1
ATOM 1287 C CA . LYS A 1 167 ? 14.749 -3.258 -17.541 1.00 93.06 167 LYS A CA 1
ATOM 1288 C C . LYS A 1 167 ? 13.405 -2.830 -16.983 1.00 93.06 167 LYS A C 1
ATOM 1290 O O . LYS A 1 167 ? 12.433 -3.565 -17.101 1.00 93.06 167 LYS A O 1
ATOM 1295 N N . VAL A 1 168 ? 13.385 -1.633 -16.424 1.00 93.62 168 VAL A N 1
ATOM 1296 C CA . VAL A 1 168 ? 12.223 -1.013 -15.791 1.00 93.62 168 VAL A CA 1
ATOM 1297 C C . VAL A 1 168 ? 12.177 0.454 -16.190 1.00 93.62 168 VAL A C 1
ATOM 1299 O O . VAL A 1 168 ? 13.207 1.060 -16.504 1.00 93.62 168 VAL A O 1
ATOM 1302 N N . HIS A 1 169 ? 10.990 1.042 -16.187 1.00 91.06 169 HIS A N 1
ATOM 1303 C CA . HIS A 1 169 ? 10.846 2.476 -16.346 1.00 91.06 169 HIS A CA 1
ATOM 1304 C C . HIS A 1 169 ? 11.571 3.233 -15.215 1.00 91.06 169 HIS A C 1
ATOM 1306 O O . HIS A 1 169 ? 11.291 3.039 -14.030 1.00 91.06 169 HIS A O 1
ATOM 1312 N N . GLU A 1 170 ? 12.433 4.185 -15.581 1.00 88.81 170 GLU A N 1
ATOM 1313 C CA . GLU A 1 170 ? 13.253 4.978 -14.655 1.00 88.81 170 GLU A CA 1
ATOM 1314 C C . GLU A 1 170 ? 12.426 5.640 -13.552 1.00 88.81 170 GLU A C 1
ATOM 1316 O O . GLU A 1 170 ? 12.677 5.422 -12.372 1.00 88.81 170 GLU A O 1
ATOM 1321 N N . GLY A 1 171 ? 11.383 6.389 -13.922 1.00 86.62 171 GLY A N 1
ATOM 1322 C CA . GLY A 1 171 ? 10.534 7.055 -12.937 1.00 86.62 171 GLY A CA 1
ATOM 1323 C C . GLY A 1 171 ? 9.813 6.106 -11.964 1.00 86.62 171 GLY A C 1
ATOM 1324 O O . GLY A 1 171 ? 9.730 6.439 -10.786 1.00 86.62 171 GLY A O 1
ATOM 1325 N N . PHE A 1 172 ? 9.353 4.917 -12.388 1.00 90.12 172 PHE A N 1
ATOM 132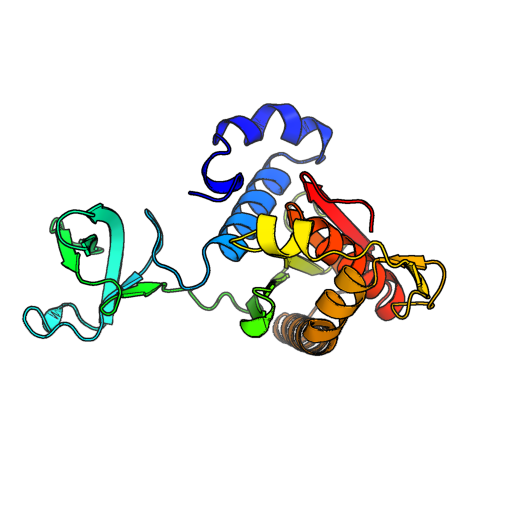6 C CA . PHE A 1 172 ? 8.747 3.950 -11.455 1.00 90.12 172 PHE A CA 1
ATOM 1327 C C . PHE A 1 172 ? 9.784 3.385 -10.487 1.00 90.12 172 PHE A C 1
ATOM 1329 O O . PHE A 1 172 ? 9.519 3.320 -9.287 1.00 90.12 172 PHE A O 1
ATOM 1336 N N . GLN A 1 173 ? 10.977 3.033 -10.978 1.00 91.75 173 GLN A N 1
ATOM 1337 C CA . GLN A 1 173 ? 12.059 2.567 -10.115 1.00 91.75 173 GLN A CA 1
ATOM 1338 C C . GLN A 1 173 ? 12.498 3.649 -9.128 1.00 91.75 173 GLN A C 1
ATOM 1340 O O . GLN A 1 173 ? 12.648 3.346 -7.948 1.00 91.75 173 GLN A O 1
ATOM 1345 N N . THR A 1 174 ? 12.670 4.895 -9.570 1.00 89.69 174 THR A N 1
ATOM 1346 C CA . THR A 1 174 ? 13.046 6.018 -8.698 1.00 89.69 174 THR A CA 1
ATOM 1347 C C . THR A 1 174 ? 11.990 6.255 -7.620 1.00 89.69 174 THR A C 1
ATOM 1349 O O . THR A 1 174 ? 12.332 6.357 -6.444 1.00 89.69 174 THR A O 1
ATOM 1352 N N . ALA A 1 175 ? 10.711 6.265 -8.002 1.00 89.12 175 ALA A N 1
ATOM 1353 C CA . ALA A 1 175 ? 9.584 6.431 -7.088 1.00 89.12 175 ALA A CA 1
ATOM 1354 C C . ALA A 1 175 ? 9.489 5.303 -6.052 1.00 89.12 175 ALA A C 1
ATOM 1356 O O . ALA A 1 175 ? 9.311 5.547 -4.863 1.00 89.12 175 ALA A O 1
ATOM 1357 N N . TYR A 1 176 ? 9.632 4.053 -6.490 1.00 93.19 176 TYR A N 1
ATOM 1358 C CA . TYR A 1 176 ? 9.646 2.920 -5.574 1.00 93.19 176 TYR A CA 1
ATOM 1359 C C . TYR A 1 176 ? 10.870 2.973 -4.648 1.00 93.19 176 TYR A C 1
ATOM 1361 O O . TYR A 1 176 ? 10.745 2.810 -3.435 1.00 93.19 176 TYR A O 1
ATOM 1369 N N . SER A 1 177 ? 12.047 3.275 -5.200 1.00 92.38 177 SER A N 1
ATOM 1370 C CA . SER A 1 177 ? 13.309 3.347 -4.455 1.00 92.38 177 SER A CA 1
ATOM 1371 C C . SER A 1 177 ? 13.298 4.428 -3.375 1.00 92.38 177 SER A C 1
ATOM 1373 O O . SER A 1 177 ? 13.859 4.191 -2.306 1.00 92.38 177 SER A O 1
ATOM 1375 N N . SER A 1 178 ? 12.630 5.571 -3.596 1.00 90.12 178 SER A N 1
ATOM 1376 C CA . SER A 1 178 ? 12.516 6.625 -2.572 1.00 90.12 178 SER A CA 1
ATOM 1377 C C . SER A 1 178 ? 11.746 6.162 -1.329 1.00 90.12 178 SER A C 1
ATOM 1379 O O . SER A 1 178 ? 12.023 6.618 -0.222 1.00 90.12 178 SER A O 1
ATOM 1381 N N . MET A 1 179 ? 10.827 5.206 -1.496 1.00 92.12 179 MET A N 1
ATOM 1382 C CA . MET A 1 179 ? 9.969 4.676 -0.434 1.00 92.12 179 MET A CA 1
ATOM 1383 C C . MET A 1 179 ? 10.434 3.321 0.115 1.00 92.12 179 MET A C 1
ATOM 1385 O O . MET A 1 179 ? 10.038 2.939 1.220 1.00 92.12 179 MET A O 1
ATOM 1389 N N . ARG A 1 180 ? 11.278 2.597 -0.629 1.00 94.62 180 ARG A N 1
ATOM 1390 C CA . ARG A 1 180 ? 11.666 1.201 -0.374 1.00 94.62 180 ARG A CA 1
ATOM 1391 C C . ARG A 1 180 ? 12.137 0.963 1.058 1.00 94.62 180 ARG A C 1
ATOM 1393 O O . ARG A 1 180 ? 11.615 0.083 1.734 1.00 94.62 180 ARG A O 1
ATOM 1400 N N . THR A 1 181 ? 13.084 1.758 1.552 1.00 94.12 181 THR A N 1
ATOM 1401 C CA . THR A 1 181 ? 13.643 1.574 2.904 1.00 94.12 181 THR A CA 1
ATOM 1402 C C . THR A 1 181 ? 12.571 1.680 3.990 1.00 94.12 181 THR A C 1
ATOM 1404 O O . THR A 1 181 ? 12.547 0.863 4.908 1.00 94.12 181 THR A O 1
ATOM 1407 N N . LEU A 1 182 ? 11.658 2.651 3.872 1.00 92.69 182 LEU A N 1
ATOM 1408 C CA . LEU A 1 182 ? 10.574 2.847 4.838 1.00 92.69 182 LEU A CA 1
ATOM 1409 C C . LEU A 1 182 ? 9.555 1.708 4.779 1.00 92.69 182 LEU A C 1
ATOM 1411 O O . LEU A 1 182 ? 9.136 1.213 5.821 1.00 92.69 182 LEU A O 1
ATOM 1415 N N . VAL A 1 183 ? 9.185 1.277 3.569 1.00 95.44 183 VAL A N 1
ATOM 1416 C CA . VAL A 1 183 ? 8.265 0.150 3.354 1.00 95.44 183 VAL A CA 1
ATOM 1417 C C . VAL A 1 183 ? 8.821 -1.127 3.972 1.00 95.44 183 VAL A C 1
ATOM 1419 O O . VAL A 1 183 ? 8.125 -1.780 4.741 1.00 95.44 183 VAL A O 1
ATOM 1422 N N . HIS A 1 184 ? 10.082 -1.462 3.688 1.00 96.50 184 HIS A N 1
ATOM 1423 C CA . HIS A 1 184 ? 10.706 -2.676 4.208 1.00 96.50 184 HIS A CA 1
ATOM 1424 C C . HIS A 1 184 ? 10.810 -2.648 5.732 1.00 96.50 184 HIS A C 1
ATOM 1426 O O . HIS A 1 184 ? 10.418 -3.616 6.377 1.00 96.50 184 HIS A O 1
ATOM 1432 N N . ARG A 1 185 ? 11.279 -1.537 6.317 1.00 94.38 185 ARG A N 1
ATOM 1433 C CA . ARG A 1 185 ? 11.387 -1.402 7.775 1.00 94.38 185 ARG A CA 1
ATOM 1434 C C . ARG A 1 185 ? 10.031 -1.590 8.455 1.00 94.38 185 ARG A C 1
ATOM 1436 O O . ARG A 1 185 ? 9.900 -2.458 9.308 1.00 94.38 185 ARG A O 1
ATOM 1443 N N . ASN A 1 186 ? 9.026 -0.820 8.044 1.00 94.56 186 ASN A N 1
ATOM 1444 C CA . ASN A 1 186 ? 7.719 -0.844 8.698 1.00 94.56 186 ASN A CA 1
ATOM 1445 C C . ASN A 1 186 ? 6.993 -2.188 8.489 1.00 94.56 186 ASN A C 1
ATOM 1447 O O . ASN A 1 186 ? 6.244 -2.635 9.356 1.00 94.56 186 ASN A O 1
ATOM 1451 N N . LEU A 1 187 ? 7.225 -2.859 7.354 1.00 95.06 187 LEU A N 1
ATOM 1452 C CA . LEU A 1 187 ? 6.702 -4.201 7.106 1.00 95.06 187 LEU A CA 1
ATOM 1453 C C . LEU A 1 187 ? 7.321 -5.242 8.048 1.00 95.06 187 LEU A C 1
ATOM 1455 O O . LEU A 1 187 ? 6.579 -6.063 8.581 1.00 95.06 187 LEU A O 1
ATOM 1459 N N . GLN A 1 188 ? 8.636 -5.190 8.284 1.00 94.50 188 GLN A N 1
ATOM 1460 C CA . GLN A 1 188 ? 9.298 -6.085 9.241 1.00 94.50 188 GLN A CA 1
ATOM 1461 C C . GLN A 1 188 ? 8.850 -5.802 10.682 1.00 94.50 188 GLN A C 1
ATOM 1463 O O . GLN A 1 188 ? 8.425 -6.725 11.368 1.00 94.50 188 GLN A O 1
ATOM 1468 N N . GLU A 1 189 ? 8.812 -4.534 11.104 1.00 92.38 189 GLU A N 1
ATOM 1469 C CA . GLU A 1 189 ? 8.306 -4.150 12.436 1.00 92.38 189 GLU A CA 1
ATOM 1470 C C . GLU A 1 189 ? 6.867 -4.649 12.656 1.00 92.38 189 GLU A C 1
ATOM 1472 O O . GLU A 1 189 ? 6.536 -5.217 13.694 1.00 92.38 189 GLU A O 1
ATOM 1477 N N . SER A 1 190 ? 6.012 -4.528 11.636 1.00 92.50 190 SER A N 1
ATOM 1478 C CA . SER A 1 190 ? 4.651 -5.054 11.700 1.00 92.50 190 SER A CA 1
ATOM 1479 C C . SER A 1 190 ? 4.578 -6.578 11.814 1.00 92.50 190 SER A C 1
ATOM 1481 O O . SER A 1 190 ? 3.618 -7.081 12.403 1.00 92.50 190 SER A O 1
ATOM 1483 N N . LEU A 1 191 ? 5.496 -7.311 11.185 1.00 93.12 191 LEU A N 1
ATOM 1484 C CA . LEU A 1 191 ? 5.560 -8.769 11.269 1.00 93.12 191 LEU A CA 1
ATOM 1485 C C . LEU A 1 191 ? 6.009 -9.213 12.665 1.00 93.12 191 LEU A C 1
ATOM 1487 O O . LEU A 1 191 ? 5.452 -10.169 13.212 1.00 93.12 191 LEU A O 1
ATOM 1491 N N . ASP A 1 192 ? 6.962 -8.498 13.256 1.00 91.06 192 ASP A N 1
ATOM 1492 C CA . ASP A 1 192 ? 7.457 -8.747 14.610 1.00 91.06 192 ASP A CA 1
ATOM 1493 C C . ASP A 1 192 ? 6.368 -8.481 15.659 1.00 91.06 192 ASP A C 1
ATOM 1495 O O . ASP A 1 192 ? 6.076 -9.345 16.488 1.00 91.06 192 ASP A O 1
ATOM 1499 N N . ASP A 1 193 ? 5.664 -7.349 15.553 1.00 87.44 193 ASP A N 1
ATOM 1500 C CA . ASP A 1 193 ? 4.552 -6.980 16.443 1.00 87.44 193 ASP A CA 1
ATOM 1501 C C . ASP A 1 193 ? 3.402 -8.002 16.453 1.00 87.44 193 ASP A C 1
ATOM 1503 O O . ASP A 1 193 ? 2.659 -8.137 17.441 1.00 87.44 193 ASP A O 1
ATOM 1507 N N . MET A 1 194 ? 3.223 -8.696 15.327 1.00 86.38 194 MET A N 1
ATOM 1508 C CA . MET A 1 194 ? 2.204 -9.724 15.138 1.00 86.38 194 MET A CA 1
ATOM 1509 C C . MET A 1 194 ? 2.655 -11.120 15.574 1.00 86.38 194 MET A C 1
ATOM 1511 O O . MET A 1 194 ? 1.798 -12.000 15.679 1.00 86.38 194 MET A O 1
ATOM 1515 N N . GLY A 1 195 ? 3.950 -11.327 15.842 1.00 86.88 195 GLY A N 1
ATOM 1516 C CA . GLY A 1 195 ? 4.520 -12.653 16.074 1.00 86.88 195 GLY A CA 1
ATOM 1517 C C . GLY A 1 195 ? 4.308 -13.559 14.862 1.00 86.88 195 GLY A C 1
ATOM 1518 O O . GLY A 1 195 ? 3.610 -14.570 14.966 1.00 86.88 195 GLY A O 1
ATOM 1519 N N . HIS A 1 196 ? 4.818 -13.136 13.701 1.00 84.69 196 HIS A N 1
ATOM 1520 C CA . HIS A 1 196 ? 4.557 -13.785 12.418 1.00 84.69 196 HIS A CA 1
ATOM 1521 C C . HIS A 1 196 ? 4.907 -15.282 12.390 1.00 84.69 196 HIS A C 1
ATOM 1523 O O . HIS A 1 196 ? 5.762 -15.782 13.120 1.00 84.69 196 HIS A O 1
ATOM 1529 N N . CYS A 1 197 ? 4.224 -15.997 11.501 1.00 89.44 197 CYS A N 1
ATOM 1530 C CA . CYS A 1 197 ? 4.382 -17.423 11.271 1.00 89.44 197 CYS A CA 1
ATOM 1531 C C . CYS A 1 197 ? 4.549 -17.683 9.772 1.00 89.44 197 CYS A C 1
ATOM 1533 O O . CYS A 1 197 ? 3.784 -17.167 8.954 1.00 89.44 197 CYS A O 1
ATOM 1535 N N . GLU A 1 198 ? 5.548 -18.487 9.424 1.00 91.19 198 GLU A N 1
ATOM 1536 C CA . GLU A 1 198 ? 5.833 -18.867 8.043 1.00 91.19 198 GLU A CA 1
ATOM 1537 C C . GLU A 1 198 ? 4.847 -19.943 7.523 1.00 91.19 198 GLU A C 1
ATOM 1539 O O . GLU A 1 198 ? 4.350 -20.758 8.304 1.00 91.19 198 GLU A O 1
ATOM 1544 N N . PRO A 1 199 ? 4.572 -19.990 6.205 1.00 94.31 199 PRO A N 1
ATOM 1545 C CA . PRO A 1 199 ? 5.086 -19.064 5.204 1.00 94.31 199 PRO A CA 1
ATOM 1546 C C . PRO A 1 199 ? 4.319 -17.733 5.216 1.00 94.31 199 PRO A C 1
ATOM 1548 O O . PRO A 1 199 ? 3.100 -17.711 5.421 1.00 94.31 199 PRO A O 1
ATOM 1551 N N . VAL A 1 200 ? 5.027 -16.628 4.980 1.00 95.56 200 VAL A N 1
ATOM 1552 C CA . VAL A 1 200 ? 4.421 -15.301 4.801 1.00 95.56 200 VAL A CA 1
ATOM 1553 C C . VAL A 1 200 ? 3.912 -15.128 3.367 1.00 95.56 200 VAL A C 1
ATOM 1555 O O . VAL A 1 200 ? 4.645 -15.310 2.391 1.00 95.56 200 VAL A O 1
ATOM 1558 N N . ARG A 1 201 ? 2.646 -14.718 3.240 1.00 95.25 201 ARG A N 1
ATOM 1559 C CA . ARG A 1 201 ? 2.029 -14.320 1.970 1.00 95.25 201 ARG A CA 1
ATOM 1560 C C . ARG A 1 201 ? 1.930 -12.804 1.880 1.00 95.25 201 ARG A C 1
ATOM 1562 O O . ARG A 1 201 ? 1.335 -12.179 2.754 1.00 95.25 201 ARG A O 1
ATOM 1569 N N . ALA A 1 202 ? 2.450 -12.215 0.808 1.00 96.25 202 ALA A N 1
ATOM 1570 C CA . ALA A 1 202 ? 2.324 -10.787 0.544 1.00 96.25 202 ALA A CA 1
ATOM 1571 C C . ALA A 1 202 ? 1.249 -10.514 -0.506 1.00 96.25 202 ALA A C 1
ATOM 1573 O O . ALA A 1 202 ? 1.352 -10.971 -1.640 1.00 96.25 202 ALA A O 1
ATOM 1574 N N . VAL A 1 203 ? 0.231 -9.737 -0.153 1.00 94.50 203 VAL A N 1
ATOM 1575 C CA . VAL A 1 203 ? -0.787 -9.250 -1.084 1.00 94.50 203 VAL A CA 1
ATOM 1576 C C . VAL A 1 203 ? -0.526 -7.774 -1.346 1.00 94.50 203 VAL A C 1
ATOM 1578 O O . VAL A 1 203 ? -0.707 -6.937 -0.462 1.00 94.50 203 VAL A O 1
ATOM 1581 N N . VAL A 1 204 ? -0.076 -7.455 -2.557 1.00 96.19 204 VAL A N 1
ATOM 1582 C CA . VAL A 1 204 ? 0.315 -6.096 -2.945 1.00 96.19 204 VAL A CA 1
ATOM 1583 C C . VAL A 1 204 ? -0.669 -5.561 -3.974 1.00 96.19 204 VAL A C 1
ATOM 1585 O O . VAL A 1 204 ? -0.908 -6.196 -4.999 1.00 96.19 204 VAL A O 1
ATOM 1588 N N . ILE A 1 205 ? -1.258 -4.400 -3.703 1.00 92.50 205 ILE A N 1
ATOM 1589 C CA . ILE A 1 205 ? -2.331 -3.832 -4.517 1.00 92.50 205 ILE A CA 1
ATOM 1590 C C . ILE A 1 205 ? -2.047 -2.392 -4.944 1.00 92.50 205 ILE A C 1
ATOM 1592 O O . ILE A 1 205 ? -1.400 -1.629 -4.222 1.00 92.50 205 ILE A O 1
ATOM 1596 N N . GLY A 1 206 ? -2.537 -2.009 -6.125 1.00 88.69 206 GLY A N 1
ATOM 1597 C CA . GLY A 1 206 ? -2.406 -0.636 -6.608 1.00 88.69 206 GLY A CA 1
ATOM 1598 C C . GLY A 1 206 ? -3.213 -0.316 -7.867 1.00 88.69 206 GLY A C 1
ATOM 1599 O O . GLY A 1 206 ? -3.461 -1.169 -8.715 1.00 88.69 206 GLY A O 1
ATOM 1600 N N . TYR A 1 207 ? -3.614 0.947 -8.009 1.00 82.12 207 TYR A N 1
ATOM 1601 C CA . TYR A 1 207 ? -4.344 1.462 -9.175 1.00 82.12 207 TYR A CA 1
ATOM 1602 C C . TYR A 1 207 ? -3.480 2.440 -9.984 1.00 82.12 207 TYR A C 1
ATOM 1604 O O . TYR A 1 207 ? -2.779 3.262 -9.393 1.00 82.12 207 TYR A O 1
ATOM 1612 N N . SER A 1 208 ? -3.558 2.399 -11.321 1.00 83.19 208 SER A N 1
ATOM 1613 C CA . SER A 1 208 ? -2.826 3.307 -12.225 1.00 83.19 208 SER A CA 1
ATOM 1614 C C . SER A 1 208 ? -1.320 3.338 -11.905 1.00 83.19 208 SER A C 1
ATOM 1616 O O . SER A 1 208 ? -0.688 2.282 -11.881 1.00 83.19 208 SER A O 1
ATOM 1618 N N . LEU A 1 209 ? -0.735 4.501 -11.596 1.00 83.88 209 LEU A N 1
ATOM 1619 C CA . LEU A 1 209 ? 0.648 4.625 -11.118 1.00 83.88 209 LEU A CA 1
ATOM 1620 C C . LEU A 1 209 ? 0.938 3.703 -9.923 1.00 83.88 209 LEU A C 1
ATOM 1622 O O . LEU A 1 209 ? 1.978 3.048 -9.882 1.00 83.88 209 LEU A O 1
ATOM 1626 N N . GLY A 1 210 ? 0.001 3.608 -8.978 1.00 88.31 210 GLY A N 1
ATOM 1627 C CA . GLY A 1 210 ? 0.108 2.702 -7.839 1.00 88.31 210 GLY A CA 1
ATOM 1628 C C . GLY A 1 210 ? 0.216 1.238 -8.266 1.00 88.31 210 GLY A C 1
ATOM 1629 O O . GLY A 1 210 ? 0.853 0.459 -7.571 1.00 88.31 210 GLY A O 1
ATOM 1630 N N . GLY A 1 211 ? -0.328 0.859 -9.428 1.00 90.19 211 GLY A N 1
ATOM 1631 C CA . GLY A 1 211 ? -0.170 -0.481 -10.000 1.00 90.19 211 GLY A CA 1
ATOM 1632 C C . GLY A 1 211 ? 1.271 -0.791 -10.425 1.00 90.19 211 GLY A C 1
ATOM 1633 O O . GLY A 1 211 ? 1.759 -1.897 -10.189 1.00 90.19 211 GLY A O 1
ATOM 1634 N N . ALA A 1 212 ? 1.993 0.191 -10.974 1.00 91.94 212 ALA A N 1
ATOM 1635 C CA . ALA A 1 212 ? 3.411 0.019 -11.293 1.00 91.94 212 ALA A CA 1
ATOM 1636 C C . ALA A 1 212 ? 4.256 -0.158 -10.023 1.00 91.94 212 ALA A C 1
ATOM 1638 O O . ALA A 1 212 ? 5.072 -1.074 -9.932 1.00 91.94 212 ALA A O 1
ATOM 1639 N N . LEU A 1 213 ? 3.996 0.667 -9.005 1.00 94.31 213 LEU A N 1
ATOM 1640 C CA . LEU A 1 213 ? 4.677 0.583 -7.710 1.00 94.31 213 LEU A CA 1
ATOM 1641 C C . LEU A 1 213 ? 4.343 -0.718 -6.970 1.00 94.31 213 LEU A C 1
ATOM 1643 O O . LEU A 1 213 ? 5.235 -1.341 -6.402 1.00 94.31 213 LEU A O 1
ATOM 1647 N N . ALA A 1 214 ? 3.088 -1.172 -7.036 1.00 95.81 214 ALA A N 1
ATOM 1648 C CA . ALA A 1 214 ? 2.661 -2.461 -6.501 1.00 95.81 214 ALA A CA 1
ATOM 1649 C C . ALA A 1 214 ? 3.398 -3.629 -7.170 1.00 95.81 214 ALA A C 1
ATOM 1651 O O . ALA A 1 214 ? 3.830 -4.552 -6.485 1.00 95.81 214 ALA A O 1
ATOM 1652 N N . THR A 1 215 ? 3.616 -3.560 -8.485 1.00 95.81 215 THR A N 1
ATOM 1653 C CA . THR A 1 215 ? 4.364 -4.585 -9.229 1.00 95.81 215 THR A CA 1
ATOM 1654 C C . THR A 1 215 ? 5.826 -4.645 -8.788 1.00 95.81 215 THR A C 1
ATOM 1656 O O . THR A 1 215 ? 6.320 -5.727 -8.471 1.00 95.81 215 THR A O 1
ATOM 1659 N N . LEU A 1 216 ? 6.502 -3.494 -8.697 1.00 96.00 216 LEU A N 1
ATOM 1660 C CA . LEU A 1 216 ? 7.885 -3.425 -8.211 1.00 96.00 216 LEU A CA 1
ATOM 1661 C C . LEU A 1 216 ? 8.009 -3.894 -6.762 1.00 96.00 216 LEU A C 1
ATOM 1663 O O . LEU A 1 216 ? 8.903 -4.672 -6.445 1.00 96.00 216 LEU A O 1
ATOM 1667 N N . CYS A 1 217 ? 7.075 -3.482 -5.905 1.00 97.38 217 CYS A N 1
ATOM 1668 C CA . CYS A 1 217 ? 7.019 -3.902 -4.512 1.00 97.38 217 CYS A CA 1
ATOM 1669 C C . CYS A 1 217 ? 6.812 -5.415 -4.380 1.00 97.38 217 CYS A C 1
ATOM 1671 O O . CYS A 1 217 ? 7.538 -6.068 -3.638 1.00 97.38 217 CYS A O 1
ATOM 1673 N N . SER A 1 218 ? 5.880 -5.997 -5.141 1.00 97.12 218 SER A N 1
ATOM 1674 C CA . SER A 1 218 ? 5.647 -7.445 -5.146 1.00 97.12 218 SER A CA 1
ATOM 1675 C C . SER A 1 218 ? 6.893 -8.214 -5.585 1.00 97.12 218 SER A C 1
ATOM 1677 O O . SER A 1 218 ? 7.270 -9.183 -4.932 1.00 97.12 218 SER A O 1
ATOM 1679 N N . HIS A 1 219 ? 7.561 -7.766 -6.654 1.00 96.50 219 HIS A N 1
ATOM 1680 C CA . HIS A 1 219 ? 8.807 -8.376 -7.119 1.00 96.50 219 HIS A CA 1
ATOM 1681 C C . HIS A 1 219 ? 9.912 -8.302 -6.054 1.00 96.50 219 HIS A C 1
ATOM 1683 O O . HIS A 1 219 ? 10.584 -9.294 -5.784 1.00 96.50 219 HIS A O 1
ATOM 1689 N N . ASP A 1 220 ? 10.069 -7.152 -5.404 1.00 97.12 220 ASP A N 1
ATOM 1690 C CA . ASP A 1 220 ? 11.078 -6.948 -4.366 1.00 97.12 220 ASP A CA 1
ATOM 1691 C C . ASP A 1 220 ? 10.848 -7.818 -3.128 1.00 97.12 220 ASP A C 1
ATOM 1693 O O . ASP A 1 220 ? 11.789 -8.404 -2.599 1.00 97.12 220 ASP A O 1
ATOM 1697 N N . LEU A 1 221 ? 9.596 -7.934 -2.674 1.00 96.94 221 LEU A N 1
ATOM 1698 C CA . LEU A 1 221 ? 9.242 -8.781 -1.537 1.00 96.94 221 LEU A CA 1
ATOM 1699 C C . LEU A 1 221 ? 9.474 -10.268 -1.847 1.00 96.94 221 LEU A C 1
ATOM 1701 O O . LEU A 1 221 ? 9.971 -11.000 -0.987 1.00 96.94 221 LEU A O 1
ATOM 1705 N N . ALA A 1 222 ? 9.179 -10.699 -3.078 1.00 95.69 222 ALA A N 1
ATOM 1706 C CA . ALA A 1 222 ? 9.461 -12.056 -3.541 1.00 95.69 222 ALA A CA 1
ATOM 1707 C C . ALA A 1 222 ? 10.970 -12.346 -3.570 1.00 95.69 222 ALA A C 1
ATOM 1709 O O . ALA A 1 222 ? 11.411 -13.390 -3.098 1.00 95.69 222 ALA A O 1
ATOM 1710 N N . GLU A 1 223 ? 11.784 -11.424 -4.086 1.00 94.75 223 GLU A N 1
ATOM 1711 C CA . GLU A 1 223 ? 13.230 -11.639 -4.212 1.00 94.75 223 GLU A CA 1
ATOM 1712 C C . GLU A 1 223 ? 13.983 -11.468 -2.888 1.00 94.75 223 GLU A C 1
ATOM 1714 O O . GLU A 1 223 ? 14.877 -12.255 -2.574 1.00 94.75 223 GLU A O 1
ATOM 1719 N N . THR A 1 224 ? 13.623 -10.456 -2.098 1.00 94.50 224 THR A N 1
ATOM 1720 C CA . THR A 1 224 ? 14.321 -10.117 -0.851 1.00 94.50 224 THR A CA 1
ATOM 1721 C C . THR A 1 224 ? 13.969 -11.089 0.272 1.00 94.50 224 THR A C 1
ATOM 1723 O O . THR A 1 224 ? 14.862 -11.523 0.997 1.00 94.50 224 THR A O 1
ATOM 1726 N N . TYR A 1 225 ? 12.687 -11.438 0.422 1.00 94.44 225 TYR A N 1
ATOM 1727 C CA . TYR A 1 225 ? 12.202 -12.218 1.567 1.00 94.44 225 TYR A CA 1
ATOM 1728 C C . TYR A 1 225 ? 11.640 -13.591 1.199 1.00 94.44 225 TYR A C 1
ATOM 1730 O O . TYR A 1 225 ? 11.299 -14.360 2.091 1.00 94.44 225 TYR A O 1
ATOM 1738 N N . ARG A 1 226 ? 11.548 -13.924 -0.096 1.00 94.62 226 ARG A N 1
ATOM 1739 C CA . ARG A 1 226 ? 10.930 -15.172 -0.584 1.00 94.62 226 ARG A CA 1
ATOM 1740 C C . ARG A 1 226 ? 9.475 -15.351 -0.156 1.00 94.62 226 ARG A C 1
ATOM 1742 O O . ARG A 1 226 ? 9.002 -16.480 -0.044 1.00 94.62 226 ARG A O 1
ATOM 1749 N N . TYR A 1 227 ? 8.764 -14.245 0.052 1.00 95.31 227 TYR A N 1
ATOM 1750 C CA . TYR A 1 227 ? 7.332 -14.285 0.327 1.00 95.31 227 TYR A CA 1
ATOM 1751 C C . TYR A 1 227 ? 6.559 -14.845 -0.871 1.00 95.31 227 TYR A C 1
ATOM 1753 O O . TYR A 1 227 ? 6.905 -14.588 -2.026 1.00 95.31 227 TYR A O 1
ATOM 1761 N N . ASP A 1 228 ? 5.472 -15.565 -0.589 1.00 94.44 228 ASP A N 1
ATOM 1762 C CA . ASP A 1 228 ? 4.470 -15.916 -1.599 1.00 94.44 228 ASP A CA 1
ATOM 1763 C C . ASP A 1 228 ? 3.710 -14.640 -1.974 1.00 94.44 228 ASP A C 1
ATOM 1765 O O . ASP A 1 228 ? 2.886 -14.153 -1.196 1.00 94.44 228 ASP A O 1
ATOM 1769 N N . THR A 1 229 ? 4.037 -14.036 -3.119 1.00 94.75 229 THR A N 1
ATOM 1770 C CA . THR A 1 229 ? 3.485 -12.727 -3.492 1.00 94.75 229 THR A CA 1
ATOM 1771 C C . THR A 1 229 ? 2.310 -12.834 -4.460 1.00 94.75 229 THR A C 1
ATOM 1773 O O . THR A 1 229 ? 2.348 -13.557 -5.453 1.00 94.75 229 THR A O 1
ATOM 1776 N N . ARG A 1 230 ? 1.252 -12.070 -4.181 1.00 93.50 230 ARG A N 1
ATOM 1777 C CA . ARG A 1 230 ? 0.075 -11.885 -5.031 1.00 93.50 230 ARG A CA 1
ATOM 1778 C C . ARG A 1 230 ? -0.067 -10.399 -5.334 1.00 93.50 230 ARG A C 1
ATOM 1780 O O . ARG A 1 230 ? -0.422 -9.618 -4.453 1.00 93.50 230 ARG A O 1
ATOM 1787 N N . CYS A 1 231 ? 0.213 -10.014 -6.575 1.00 93.56 231 CYS A N 1
ATOM 1788 C CA . CYS A 1 231 ? 0.073 -8.636 -7.036 1.00 93.56 231 CYS A CA 1
ATOM 1789 C C . CYS A 1 231 ? -1.274 -8.444 -7.738 1.00 93.56 231 CYS A C 1
ATOM 1791 O O . CYS A 1 231 ? -1.591 -9.186 -8.668 1.00 93.56 231 CYS A O 1
ATOM 1793 N N . VAL A 1 232 ? -2.045 -7.435 -7.332 1.00 88.88 232 VAL A N 1
ATOM 1794 C CA . VAL A 1 232 ? -3.297 -7.063 -8.001 1.00 88.88 232 VAL A CA 1
ATOM 1795 C C . VAL A 1 232 ? -3.224 -5.611 -8.429 1.00 88.88 232 VAL A C 1
ATOM 1797 O O . VAL A 1 232 ? -3.084 -4.706 -7.605 1.00 88.88 232 VAL A O 1
ATOM 1800 N N . THR A 1 233 ? -3.360 -5.380 -9.731 1.00 87.62 233 THR A N 1
ATOM 1801 C CA . THR A 1 233 ? -3.347 -4.032 -10.289 1.00 87.62 233 THR A CA 1
ATOM 1802 C C . THR A 1 233 ? -4.588 -3.763 -11.123 1.00 87.62 233 THR A C 1
ATOM 1804 O O . THR A 1 233 ? -5.148 -4.660 -11.751 1.00 87.62 233 THR A O 1
ATOM 1807 N N . TRP A 1 234 ? -5.015 -2.503 -11.143 1.00 79.75 234 TRP A N 1
ATOM 1808 C CA . TRP A 1 234 ? -6.128 -2.043 -11.972 1.00 79.75 234 TRP A CA 1
ATOM 1809 C C . TRP A 1 234 ? -5.676 -0.846 -12.801 1.00 79.75 234 TRP A C 1
ATOM 1811 O O . TRP A 1 234 ? -5.224 0.160 -12.251 1.00 79.75 234 TRP A O 1
ATOM 1821 N N . GLY A 1 235 ? -5.774 -0.957 -14.128 1.00 78.88 235 GLY A N 1
ATOM 1822 C CA . GLY A 1 235 ? -5.367 0.111 -15.048 1.00 78.88 235 GLY A CA 1
ATOM 1823 C C . GLY A 1 235 ? -3.894 0.521 -14.920 1.00 78.88 235 GLY A C 1
ATOM 1824 O O . GLY A 1 235 ? -3.563 1.668 -15.211 1.00 78.88 235 GLY A O 1
ATOM 1825 N N . GLY A 1 236 ? -3.028 -0.374 -14.430 1.00 80.69 236 GLY A N 1
ATOM 1826 C CA . GLY A 1 236 ? -1.599 -0.109 -14.279 1.00 80.69 236 GLY A CA 1
ATOM 1827 C C . GLY A 1 236 ? -0.881 -0.013 -15.634 1.00 80.69 236 GLY A C 1
ATOM 1828 O O . GLY A 1 236 ? -1.257 -0.724 -16.570 1.00 80.69 236 GLY A O 1
ATOM 1829 N N . PRO A 1 237 ? 0.143 0.851 -15.770 1.00 86.25 237 PRO A N 1
ATOM 1830 C CA . PRO A 1 237 ? 0.965 0.907 -16.974 1.00 86.25 237 PRO A CA 1
ATOM 1831 C C . PRO A 1 237 ? 1.919 -0.297 -17.048 1.00 86.25 237 PRO A C 1
ATOM 1833 O O . PRO A 1 237 ? 2.071 -1.056 -16.090 1.00 86.25 237 PRO A O 1
ATOM 1836 N N . ARG A 1 238 ? 2.606 -0.452 -18.187 1.00 87.44 238 ARG A N 1
ATOM 1837 C CA . ARG A 1 238 ? 3.771 -1.349 -18.275 1.00 87.44 238 ARG A CA 1
ATOM 1838 C C . ARG A 1 238 ? 4.876 -0.822 -17.364 1.00 87.44 238 ARG A C 1
ATOM 1840 O O . ARG A 1 238 ? 5.084 0.388 -17.336 1.00 87.44 238 ARG A O 1
ATOM 1847 N N . VAL A 1 239 ? 5.547 -1.725 -16.657 1.00 87.81 239 VAL A N 1
ATOM 1848 C CA . VAL A 1 239 ? 6.528 -1.420 -15.604 1.00 87.81 239 VAL A CA 1
ATOM 1849 C C . VAL A 1 239 ? 7.945 -1.529 -16.138 1.00 87.81 239 VAL A C 1
ATOM 1851 O O . VAL A 1 239 ? 8.213 -2.511 -16.861 1.00 87.81 239 VAL A O 1
#

pLDDT: mean 80.54, std 17.1, range [33.06, 97.38]

Radius of gyration: 19.55 Å; chains: 1; bounding box: 47×51×46 Å

Secondary structure (DSSP, 8-state):
---HHHHS-GGGGTTTHHHH-S-HHHHHHHHHHHHHHHSTT---TT--EEE-S-SS-GGGTT-EEEEEEEETTTTEEEEEETTSS-EEEE-GGGEEE-----TTEEEEEETTTTEEEEEEEEPPPTT-TT-SEEEEEEEPPPS-HHHHHHH----EEE--STT--SEEEHHHHHHHHHHHHHHHHHHHHHHHHHT--SSEEEEEEEETHHHHHHHHHHHHHHHHH--EEEEEEESPPP-

Organism: Noctiluca scintillans (NCBI:txid2966)

InterPro domains:
  IPR002921 Fungal lipase-type domain [PF01764] (137-239)
  IPR029058 Alpha/Beta hydrolase fold [G3DSA:3.40.50.1820] (103-239)
  IPR029058 Alpha/Beta hydrolase fold [SSF53474] (135-239)
  IPR051218 Secreted Mono/Diacylglycerol Lipase [PTHR45856] (91-239)

Foldseek 3Di:
DDDVLVVDPPVVQPPCCVVPDVDSVVVVVLSVVQVVQACPQFADAQFKKQFAPDDPPHVRHRFIWGFHDQDPVVQWTFTGTPPDPDTDTHHRVGITGDDPPPQQKDKDADVVLQKIKIKGKDADDPVRPDFRIEIEMFIEDHPCNVVVVVPQPQDWDQQPAFPSDDTDRPVLNVVLVVCVVVVVVSNVVRCVRHVTDPPYAYEFEYEASRLSSSVSVQNRCCRVPVHNYDYYYYNYDGD